Protein AF-0000000085033045 (afdb_homodimer)

Solvent-accessible surface area (backbone atoms only — not comparable to full-atom values): 9706 Å² total; per-residue (Å²): 114,48,30,79,63,42,30,29,35,64,50,40,46,50,46,48,51,26,64,74,68,38,68,39,38,54,68,60,49,18,61,76,67,71,52,50,62,71,65,45,49,57,50,48,50,54,36,33,78,62,60,40,30,43,74,48,73,58,91,91,42,46,34,36,29,63,34,95,44,70,46,40,50,41,34,40,51,19,51,51,44,35,34,54,51,46,52,52,57,69,71,99,114,49,31,79,63,41,29,30,35,64,49,42,48,50,47,48,50,27,64,74,66,37,68,40,39,52,68,59,50,19,60,76,68,71,51,51,63,71,65,46,49,57,50,48,50,55,35,34,77,62,61,40,29,43,75,48,73,58,91,89,42,46,34,35,29,64,35,96,44,70,45,40,49,40,34,40,51,17,51,52,44,35,33,53,52,45,52,53,57,69,70,99

Radius of gyration: 17.12 Å; Cα contacts (8 Å, |Δi|>4): 257; chains: 2; bounding box: 29×62×45 Å

Secondary structure (DSSP, 8-state):
-HHHHH-SHHHHHHHHHHHHH-SEEHHHHHHHHT--HHHHHHHHHHHHHTTSEEEEEET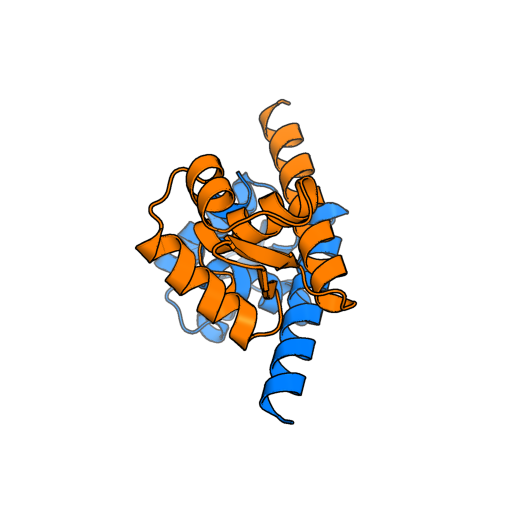TEEEEEE--SHHHHHHHHHHHHHHHHHHHHHH-/-HHHHH-SHHHHHHHHHHHHH-SEEHHHHHHHHT--HHHHHHHHHHHHHTTSEEEEEETTEEEEEE--SHHHHHHHHHHHHHHHHHHHHHH-

Nearest PDB structures (foldseek):
  3pqk-assembly2_D  TM=9.045E-01  e=7.121E-05  Xylella fastidiosa
  4rs8-assembly1_B  TM=8.213E-01  e=4.806E-05  Sulfolobus sp. NOB8H2
  3gw2-assembly1_A-2  TM=8.128E-01  e=5.850E-05  Mycobacterium tuberculosis variant bovis AF2122/97
  1u2w-assembly2_C  TM=8.840E-01  e=2.640E-04  Staphylococcus aureus
  1lnw-assembly4_G  TM=7.598E-01  e=2.983E-03  Pseudomonas aeruginosa

Structure (mmCIF, N/CA/C/O backbone):
data_AF-0000000085033045-model_v1
#
loop_
_entity.id
_entity.type
_entity.pdbx_description
1 polymer 'Regulatory protein ArsR'
#
loop_
_atom_site.group_PDB
_atom_site.id
_atom_site.type_symbol
_atom_site.label_atom_id
_atom_site.label_alt_id
_atom_site.label_comp_id
_atom_site.label_asym_id
_atom_site.label_entity_id
_atom_site.label_seq_id
_atom_site.pdbx_PDB_ins_code
_atom_site.Cartn_x
_atom_site.Cartn_y
_atom_site.Cartn_z
_atom_site.occupancy
_atom_site.B_iso_or_equiv
_atom_site.auth_seq_id
_atom_site.auth_comp_id
_atom_site.auth_asym_id
_atom_site.auth_atom_id
_atom_site.pdbx_PDB_model_num
ATOM 1 N N . MET A 1 1 ? 2.199 -4.449 10.625 1 83.81 1 MET A N 1
ATOM 2 C CA . MET A 1 1 ? 1.425 -3.293 11.07 1 83.81 1 MET A CA 1
ATOM 3 C C . MET A 1 1 ? 1.137 -2.354 9.906 1 83.81 1 MET A C 1
ATOM 5 O O . MET A 1 1 ? 0.071 -1.736 9.852 1 83.81 1 MET A O 1
ATOM 9 N N . ILE A 1 2 ? 1.907 -2.428 8.742 1 91.38 2 ILE A N 1
ATOM 10 C CA . ILE A 1 2 ? 1.756 -1.462 7.664 1 91.38 2 ILE A CA 1
ATOM 11 C C . ILE A 1 2 ? 0.444 -1.715 6.926 1 91.38 2 ILE A C 1
ATOM 13 O O . ILE A 1 2 ? -0.202 -0.775 6.453 1 91.38 2 ILE A O 1
ATOM 17 N N . GLU A 1 3 ? -0.048 -2.975 6.949 1 93.44 3 GLU A N 1
ATOM 18 C CA . GLU A 1 3 ? -1.287 -3.328 6.262 1 93.44 3 GLU A CA 1
ATOM 19 C C . GLU A 1 3 ? -2.494 -2.68 6.934 1 93.44 3 GLU A C 1
ATOM 21 O O . GLU A 1 3 ? -3.494 -2.385 6.277 1 93.44 3 GLU A O 1
ATOM 26 N N . LEU A 1 4 ? -2.373 -2.418 8.18 1 91.81 4 LEU A N 1
ATOM 27 C CA . LEU A 1 4 ? -3.457 -1.779 8.922 1 91.81 4 LEU A CA 1
ATOM 28 C C . LEU A 1 4 ? -3.5 -0.282 8.641 1 91.81 4 LEU A C 1
ATOM 30 O O . LEU A 1 4 ? -4.543 0.356 8.805 1 91.81 4 LEU A O 1
ATOM 34 N N . ILE A 1 5 ? -2.447 0.22 8.203 1 94.31 5 ILE A N 1
ATOM 35 C CA . ILE A 1 5 ? -2.334 1.652 7.953 1 94.31 5 ILE A CA 1
ATOM 36 C C . ILE A 1 5 ? -2.674 1.946 6.492 1 94.31 5 ILE A C 1
ATOM 38 O O . ILE A 1 5 ? -3.484 2.83 6.203 1 94.31 5 ILE A O 1
ATOM 42 N N . LEU A 1 6 ? -2.152 1.139 5.625 1 93.56 6 LEU A N 1
ATOM 43 C CA . LEU A 1 6 ? -2.258 1.434 4.199 1 93.56 6 LEU A CA 1
ATOM 44 C C . LEU A 1 6 ? -3.342 0.584 3.547 1 93.56 6 LEU A C 1
ATOM 46 O O . LEU A 1 6 ? -3.676 0.785 2.377 1 93.56 6 LEU A O 1
ATOM 50 N N . GLY A 1 7 ? -3.834 -0.411 4.328 1 93.38 7 GLY A N 1
ATOM 51 C CA . GLY A 1 7 ? -4.922 -1.218 3.795 1 93.38 7 GLY A CA 1
ATOM 52 C C . GLY A 1 7 ? -6.215 -0.443 3.631 1 93.38 7 GLY A C 1
ATOM 53 O O . GLY A 1 7 ? -7.281 -0.911 4.039 1 93.38 7 GLY A O 1
ATOM 54 N N . SER A 1 8 ? -6.148 0.759 3.244 1 94.88 8 SER A N 1
ATOM 55 C CA . SER A 1 8 ? -7.234 1.691 2.965 1 94.88 8 SER A CA 1
ATOM 56 C C . SER A 1 8 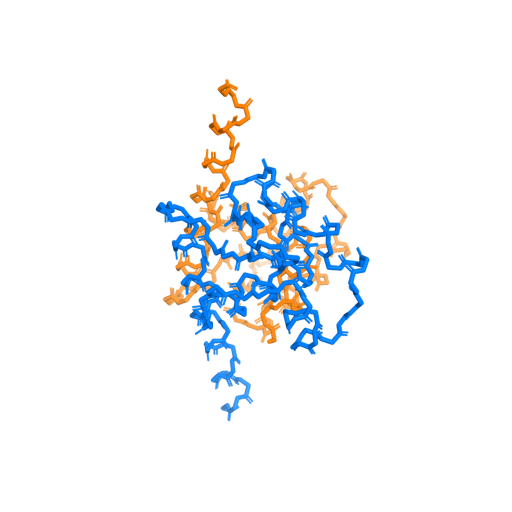? -7.008 2.428 1.65 1 94.88 8 SER A C 1
ATOM 58 O O . SER A 1 8 ? -6.012 3.137 1.494 1 94.88 8 SER A O 1
ATOM 60 N N . PRO A 1 9 ? -7.992 2.221 0.732 1 96.44 9 PRO A N 1
ATOM 61 C CA . PRO A 1 9 ? -7.816 2.9 -0.553 1 96.44 9 PRO A CA 1
ATOM 62 C C . PRO A 1 9 ? -7.609 4.406 -0.399 1 96.44 9 PRO A C 1
ATOM 64 O O . PRO A 1 9 ? -6.758 4.988 -1.075 1 96.44 9 PRO A O 1
ATOM 67 N N . LEU A 1 10 ? -8.289 4.988 0.494 1 96.69 10 LEU A N 1
ATOM 68 C CA . LEU A 1 10 ? -8.211 6.438 0.655 1 96.69 10 LEU A CA 1
ATOM 69 C C . LEU A 1 10 ? -6.848 6.852 1.192 1 96.69 10 LEU A C 1
ATOM 71 O O . LEU A 1 10 ? -6.305 7.879 0.785 1 96.69 10 LEU A O 1
ATOM 75 N N . ARG A 1 11 ? -6.301 6.117 2.029 1 97.75 11 ARG A N 1
ATOM 76 C CA . ARG A 1 11 ? -5.004 6.473 2.592 1 97.75 11 ARG A CA 1
ATOM 77 C C . ARG A 1 11 ? -3.902 6.352 1.545 1 97.75 11 ARG A C 1
ATOM 79 O O . ARG A 1 11 ? -2.953 7.141 1.541 1 97.75 11 ARG A O 1
ATOM 86 N N . ILE A 1 12 ? -4.051 5.43 0.715 1 97.94 12 ILE A N 1
ATOM 87 C CA . ILE A 1 12 ? -3.107 5.324 -0.394 1 97.94 12 ILE A CA 1
ATOM 88 C C . ILE A 1 12 ? -3.27 6.527 -1.321 1 97.94 12 ILE A C 1
ATOM 90 O O . ILE A 1 12 ? -2.279 7.121 -1.757 1 97.94 12 ILE A O 1
ATOM 94 N N . ARG A 1 13 ? -4.477 6.906 -1.559 1 97.81 13 ARG A N 1
ATOM 95 C CA . ARG A 1 13 ? -4.734 8.07 -2.4 1 97.81 13 ARG A CA 1
ATOM 96 C C . ARG A 1 13 ? -4.172 9.344 -1.768 1 97.81 13 ARG A C 1
ATOM 98 O O . ARG A 1 13 ? -3.666 10.219 -2.471 1 97.81 13 ARG A O 1
ATOM 105 N N . ILE A 1 14 ? -4.336 9.406 -0.487 1 98.38 14 ILE A N 1
ATOM 106 C CA . ILE A 1 14 ? -3.793 10.555 0.229 1 98.38 14 ILE A CA 1
ATOM 107 C C . ILE A 1 14 ? -2.283 10.633 0.006 1 98.38 14 ILE A C 1
ATOM 109 O O . ILE A 1 14 ? -1.758 11.695 -0.356 1 98.38 14 ILE A O 1
ATOM 113 N N . VAL A 1 15 ? -1.587 9.547 0.189 1 98.5 15 VAL A N 1
ATOM 114 C CA . VAL A 1 15 ? -0.136 9.5 0.039 1 98.5 15 VAL A CA 1
ATOM 115 C C . VAL A 1 15 ? 0.249 9.898 -1.385 1 98.5 15 VAL A C 1
ATOM 117 O O . VAL A 1 15 ? 1.145 10.719 -1.585 1 98.5 15 VAL A O 1
ATOM 120 N N . LEU A 1 16 ? -0.476 9.367 -2.355 1 98.25 16 LEU A N 1
ATOM 121 C CA . LEU A 1 16 ? -0.166 9.633 -3.754 1 98.25 16 LEU A CA 1
ATOM 122 C C . LEU A 1 16 ? -0.43 11.094 -4.102 1 98.25 16 LEU A C 1
ATOM 124 O O . LEU A 1 16 ? 0.349 11.711 -4.828 1 98.25 16 LEU A O 1
ATOM 128 N N . THR A 1 17 ? -1.538 11.633 -3.627 1 98.44 17 THR A N 1
ATOM 129 C CA . THR A 1 17 ? -1.898 13.016 -3.9 1 98.44 17 THR A CA 1
ATOM 130 C C . THR A 1 17 ? -0.866 13.969 -3.309 1 98.44 17 THR A C 1
ATOM 132 O O . THR A 1 17 ? -0.426 14.906 -3.977 1 98.44 17 THR A O 1
ATOM 135 N N . LEU A 1 18 ? -0.442 13.672 -2.119 1 98.62 18 LEU A N 1
ATOM 136 C CA . LEU A 1 18 ? 0.541 14.523 -1.457 1 98.62 18 LEU A CA 1
ATOM 137 C C . LEU A 1 18 ? 1.915 14.367 -2.1 1 98.62 18 LEU A C 1
ATOM 139 O O . LEU A 1 18 ? 2.707 15.312 -2.121 1 98.62 18 LEU A O 1
ATOM 143 N N . TRP A 1 19 ? 2.166 13.164 -2.531 1 98.44 19 TRP A N 1
ATOM 144 C CA . TRP A 1 19 ? 3.396 12.953 -3.287 1 98.44 19 TRP A CA 1
ATOM 145 C C . TRP A 1 19 ? 3.418 13.82 -4.543 1 98.44 19 TRP A C 1
ATOM 147 O O . TRP A 1 19 ? 4.445 14.422 -4.871 1 98.44 19 TRP A O 1
ATOM 157 N N . ARG A 1 20 ? 2.318 13.906 -5.215 1 97.69 20 ARG A N 1
ATOM 158 C CA . ARG A 1 20 ? 2.197 14.594 -6.492 1 97.69 20 ARG A CA 1
ATOM 159 C C . ARG A 1 20 ? 2.195 16.109 -6.297 1 97.69 20 ARG A C 1
ATOM 161 O O . ARG A 1 20 ? 2.846 16.844 -7.047 1 97.69 20 ARG A O 1
ATOM 168 N N . PHE A 1 21 ? 1.5 16.594 -5.238 1 97.75 21 PHE A N 1
ATOM 169 C CA . PHE A 1 21 ? 1.217 18.031 -5.16 1 97.75 21 PHE A CA 1
ATOM 170 C C . PHE A 1 21 ? 1.99 18.672 -4.02 1 97.75 21 PHE A C 1
ATOM 172 O O . PHE A 1 21 ? 2.023 19.891 -3.898 1 97.75 21 PHE A O 1
ATOM 179 N N . GLY A 1 22 ? 2.604 17.781 -3.238 1 97.44 22 GLY A N 1
ATOM 180 C CA . GLY A 1 22 ? 3.305 18.328 -2.082 1 97.44 22 GLY A CA 1
ATOM 181 C C . GLY A 1 22 ? 2.389 18.609 -0.907 1 97.44 22 GLY A C 1
ATOM 182 O O . GLY A 1 22 ? 1.588 17.75 -0.517 1 97.44 22 GLY A O 1
ATOM 183 N N . GLU A 1 23 ? 2.504 19.797 -0.284 1 98.06 23 GLU A N 1
ATOM 184 C CA . GLU A 1 23 ? 1.69 20.203 0.859 1 98.06 23 GLU A CA 1
ATOM 185 C C . GLU A 1 23 ? 0.347 20.766 0.409 1 98.06 23 GLU A C 1
ATOM 187 O O . GLU A 1 23 ? 0.285 21.547 -0.542 1 98.06 23 GLU A O 1
ATOM 192 N N . LEU A 1 24 ? -0.706 20.359 1.068 1 98.06 24 LEU A N 1
ATOM 193 C CA . LEU A 1 24 ? -2.049 20.828 0.764 1 98.06 24 LEU A CA 1
ATOM 194 C C . LEU A 1 24 ? -2.826 21.125 2.045 1 98.06 24 LEU A C 1
ATOM 196 O O . LEU A 1 24 ? -2.574 20.516 3.082 1 98.06 24 LEU A O 1
ATOM 200 N N . ASN A 1 25 ? -3.693 22.016 1.988 1 97.25 25 ASN A N 1
ATOM 201 C CA . ASN A 1 25 ? -4.594 22.141 3.131 1 97.25 25 ASN A CA 1
ATOM 202 C C . ASN A 1 25 ? -5.664 21.062 3.123 1 97.25 25 ASN A C 1
ATOM 204 O O . ASN A 1 25 ? -6.035 20.562 2.061 1 97.25 25 ASN A O 1
ATOM 208 N N . ALA A 1 26 ? -6.129 20.672 4.27 1 97.62 26 ALA A N 1
ATOM 209 C CA . ALA A 1 26 ? -7.039 19.547 4.449 1 97.62 26 ALA A CA 1
ATOM 210 C C . ALA A 1 26 ? -8.289 19.703 3.59 1 97.62 26 ALA A C 1
ATOM 212 O O . ALA A 1 26 ? -8.797 18.734 3.039 1 97.62 26 ALA A O 1
ATOM 213 N N . THR A 1 27 ? -8.75 20.922 3.426 1 96.69 27 THR A N 1
ATOM 214 C CA . THR A 1 27 ? -9.945 21.172 2.639 1 96.69 27 THR A CA 1
ATOM 215 C C . THR A 1 27 ? -9.695 20.875 1.161 1 96.69 27 THR A C 1
ATOM 217 O O . THR A 1 27 ? -10.508 20.219 0.509 1 96.69 27 THR A O 1
ATOM 220 N N . GLU A 1 28 ? -8.656 21.375 0.613 1 97.25 28 GLU A N 1
ATOM 221 C CA . GLU A 1 28 ? -8.273 21.109 -0.771 1 97.25 28 GLU A CA 1
ATOM 222 C C . GLU A 1 28 ? -8.023 19.625 -0.998 1 97.25 28 GLU A C 1
ATOM 224 O O . GLU A 1 28 ? -8.406 19.078 -2.033 1 97.25 28 GLU A O 1
ATOM 229 N N . LEU A 1 29 ? -7.328 19 -0.09 1 98.19 29 LEU A N 1
ATOM 230 C CA . LEU A 1 29 ? -7.051 17.578 -0.163 1 98.19 29 LEU A CA 1
ATOM 231 C C . LEU A 1 29 ? -8.344 16.766 -0.232 1 98.19 29 LEU A C 1
ATOM 233 O O . LEU A 1 29 ? -8.469 15.859 -1.055 1 98.19 29 LEU A O 1
ATOM 237 N N . ALA A 1 30 ? -9.32 17.109 0.614 1 98.06 30 ALA A N 1
ATOM 238 C CA . ALA A 1 30 ? -10.609 16.438 0.613 1 98.06 30 ALA A CA 1
ATOM 239 C C . ALA A 1 30 ? -11.305 16.578 -0.738 1 98.06 30 ALA A C 1
ATOM 241 O O . ALA A 1 30 ? -11.852 15.609 -1.271 1 98.06 30 ALA A O 1
ATOM 242 N N . LYS A 1 31 ? -11.242 17.781 -1.31 1 97.5 31 LYS A N 1
ATOM 243 C CA . LYS A 1 31 ? -11.852 18.062 -2.605 1 97.5 31 LYS A CA 1
ATOM 244 C C . LYS A 1 31 ? -11.211 17.219 -3.707 1 97.5 31 LYS A C 1
ATOM 246 O O . LYS A 1 31 ? -11.914 16.625 -4.523 1 97.5 31 LYS A O 1
ATOM 251 N N . ARG A 1 32 ? -9.961 17.141 -3.689 1 97 32 ARG A N 1
ATOM 252 C CA . ARG A 1 32 ? -9.227 16.391 -4.711 1 97 32 ARG A CA 1
ATOM 253 C C . ARG A 1 32 ? -9.508 14.906 -4.621 1 97 32 ARG A C 1
ATOM 255 O O . ARG A 1 32 ? -9.516 14.203 -5.637 1 97 32 ARG A O 1
ATOM 262 N N . LEU A 1 33 ? -9.758 14.422 -3.439 1 97.56 33 LEU A N 1
ATOM 263 C CA . LEU A 1 33 ? -9.953 13 -3.205 1 97.56 33 LEU A CA 1
ATOM 264 C C . LEU A 1 33 ? -11.43 12.633 -3.316 1 97.56 33 LEU A C 1
ATOM 266 O O . LEU A 1 33 ? -11.781 11.445 -3.322 1 97.56 33 LEU A O 1
ATOM 270 N N . GLY A 1 34 ? -12.219 13.633 -3.393 1 97.44 34 GLY A N 1
ATOM 271 C CA . GLY A 1 34 ? -13.656 13.383 -3.469 1 97.44 34 GLY A CA 1
ATOM 272 C C . GLY A 1 34 ? -14.219 12.781 -2.199 1 97.44 34 GLY A C 1
ATOM 273 O O . GLY A 1 34 ? -15.055 11.875 -2.254 1 97.44 34 GLY A O 1
ATOM 274 N N . THR 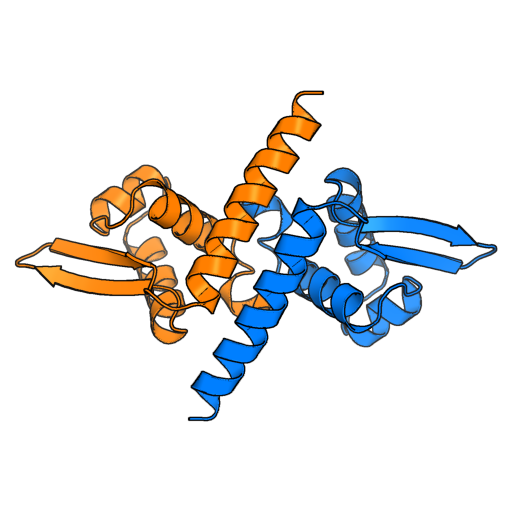A 1 35 ? -13.742 13.164 -1.084 1 97.12 35 THR A N 1
ATOM 275 C CA . THR A 1 35 ? -14.203 12.695 0.217 1 97.12 35 THR A CA 1
ATOM 276 C C . THR A 1 35 ? -14.625 13.859 1.1 1 97.12 35 THR A C 1
ATOM 278 O O . THR A 1 35 ? -14.492 15.023 0.707 1 97.12 35 THR A O 1
ATOM 281 N N . ASN A 1 36 ? -15.188 13.57 2.213 1 96.12 36 ASN A N 1
ATOM 282 C CA . ASN A 1 36 ? -15.555 14.641 3.133 1 96.12 36 ASN A CA 1
ATOM 283 C C . ASN A 1 36 ? -14.469 14.875 4.18 1 96.12 36 ASN A C 1
ATOM 285 O O . ASN A 1 36 ? -13.586 14.039 4.363 1 96.12 36 ASN A O 1
ATOM 289 N N . TYR A 1 37 ? -14.586 16 4.754 1 95.44 37 TYR A N 1
ATOM 290 C CA . TYR A 1 37 ? -13.562 16.469 5.684 1 95.44 37 TYR A CA 1
ATOM 291 C C . TYR A 1 37 ? -13.453 15.539 6.887 1 95.44 37 TYR A C 1
ATOM 293 O O . TYR A 1 37 ? -12.352 15.242 7.348 1 95.44 37 TYR A O 1
ATOM 301 N N . ARG A 1 38 ? -14.508 15.141 7.371 1 95.88 38 ARG A N 1
ATOM 302 C CA . ARG A 1 38 ? -14.508 14.266 8.539 1 95.88 38 ARG A CA 1
ATOM 303 C C . ARG A 1 38 ? -13.773 12.961 8.25 1 95.88 38 ARG A C 1
ATOM 305 O O . ARG A 1 38 ? -12.945 12.523 9.047 1 95.88 38 ARG A O 1
ATOM 312 N N . GLN A 1 39 ? -14.055 12.312 7.105 1 96 39 GLN A N 1
ATOM 313 C CA . GLN A 1 39 ? -13.414 11.062 6.719 1 96 39 GLN A CA 1
ATOM 314 C C . GLN A 1 39 ? -11.922 11.266 6.465 1 96 39 GLN A C 1
ATOM 316 O O . GLN A 1 39 ? -11.102 10.43 6.855 1 96 39 GLN A O 1
ATOM 321 N N . LEU A 1 40 ? -11.672 12.352 5.844 1 97.81 40 LEU A N 1
ATOM 322 C CA . LEU A 1 40 ? -10.281 12.656 5.539 1 97.81 40 LEU A CA 1
ATOM 323 C C . LEU A 1 40 ? -9.469 12.836 6.82 1 97.81 40 LEU A C 1
ATOM 325 O O . LEU A 1 40 ? -8.359 12.312 6.93 1 97.81 40 LEU A O 1
ATOM 329 N N . THR A 1 41 ? -9.961 13.586 7.734 1 96.25 41 THR A N 1
ATOM 330 C CA . THR A 1 41 ? -9.25 13.906 8.961 1 96.25 41 THR A CA 1
ATOM 331 C C . THR A 1 41 ? -8.922 12.641 9.742 1 96.25 41 THR A C 1
ATOM 333 O O . THR A 1 41 ? -7.828 12.508 10.305 1 96.25 41 THR A O 1
ATOM 336 N N . ALA A 1 42 ? -9.859 11.742 9.852 1 96.94 42 ALA A N 1
ATOM 337 C CA . ALA A 1 42 ? -9.617 10.484 10.547 1 96.94 42 ALA A CA 1
ATOM 338 C C . ALA A 1 42 ? -8.43 9.734 9.938 1 96.94 42 ALA A C 1
ATOM 340 O O . ALA A 1 42 ? -7.609 9.172 10.656 1 96.94 42 ALA A O 1
ATOM 341 N N . HIS A 1 43 ? -8.352 9.688 8.656 1 97.75 43 HIS A N 1
ATOM 342 C CA . HIS A 1 43 ? -7.258 9.016 7.961 1 97.75 43 HIS A CA 1
ATOM 343 C C . HIS A 1 43 ? -5.941 9.766 8.148 1 97.75 43 HIS A C 1
ATOM 345 O O . HIS A 1 43 ? -4.883 9.148 8.297 1 97.75 43 HIS A O 1
ATOM 351 N N . ILE A 1 44 ? -6.027 11.086 8.125 1 97.94 44 ILE A N 1
ATOM 352 C CA . ILE A 1 44 ? -4.844 11.914 8.336 1 97.94 44 ILE A CA 1
ATOM 353 C C . ILE A 1 44 ? -4.273 11.648 9.727 1 97.94 44 ILE A C 1
ATOM 355 O O . ILE A 1 44 ? -3.059 11.531 9.898 1 97.94 44 ILE A O 1
ATOM 359 N N . LYS A 1 45 ? -5.176 11.578 10.68 1 97.31 45 LYS A N 1
ATOM 360 C CA . LYS A 1 45 ? -4.734 11.289 12.047 1 97.31 45 LYS A CA 1
ATOM 361 C C . LYS A 1 45 ? -3.984 9.961 12.117 1 97.31 45 LYS A C 1
ATOM 363 O O . LYS A 1 45 ? -2.908 9.883 12.711 1 97.31 45 LYS A O 1
ATOM 368 N N . THR A 1 46 ? -4.512 8.961 11.562 1 96.75 46 THR A N 1
ATOM 369 C CA . THR A 1 46 ? -3.883 7.645 11.539 1 96.75 46 THR A CA 1
ATOM 370 C C . THR A 1 46 ? -2.516 7.711 10.867 1 96.75 46 THR A C 1
ATOM 372 O O . THR A 1 46 ? -1.534 7.18 11.391 1 96.75 46 THR A O 1
ATOM 375 N N . LEU A 1 47 ? -2.441 8.336 9.703 1 97.88 47 LEU A N 1
ATOM 376 C CA . LEU A 1 47 ? -1.195 8.453 8.953 1 97.88 47 LEU A CA 1
ATOM 377 C C . LEU A 1 47 ? -0.165 9.266 9.734 1 97.88 47 LEU A C 1
ATOM 379 O O . LEU A 1 47 ? 1.024 8.938 9.719 1 97.88 47 LEU A O 1
ATOM 383 N N . ALA A 1 48 ? -0.666 10.32 10.398 1 97.31 48 ALA A N 1
ATOM 384 C CA . ALA A 1 48 ? 0.221 11.18 11.18 1 97.31 48 ALA A CA 1
ATOM 385 C C . ALA A 1 48 ? 0.771 10.438 12.391 1 97.31 48 ALA A C 1
ATOM 387 O O . ALA A 1 48 ? 1.964 10.531 12.695 1 97.31 48 ALA A O 1
ATOM 388 N N . GLU A 1 49 ? -0.056 9.719 13.078 1 96 49 GLU A N 1
ATOM 389 C CA . GLU A 1 49 ? 0.337 8.961 14.266 1 96 49 GLU A CA 1
ATOM 390 C C . GLU A 1 49 ? 1.379 7.898 13.922 1 96 49 GLU A C 1
ATOM 392 O O . GLU A 1 49 ? 2.178 7.512 14.781 1 96 49 GLU A O 1
ATOM 397 N N . ASN A 1 50 ? 1.377 7.504 12.688 1 96 50 ASN A N 1
ATOM 398 C CA . ASN A 1 50 ? 2.301 6.453 12.273 1 96 50 ASN A CA 1
ATOM 399 C C . ASN A 1 50 ? 3.457 7.02 11.453 1 96 50 ASN A C 1
ATOM 401 O O . ASN A 1 50 ? 4.16 6.273 10.766 1 96 50 ASN A O 1
ATOM 405 N N . GLY A 1 51 ? 3.564 8.289 11.414 1 96.25 51 GLY A N 1
ATOM 406 C CA . GLY A 1 51 ? 4.754 8.945 10.898 1 96.25 51 GLY A CA 1
ATOM 407 C C . GLY A 1 51 ? 4.777 9.031 9.383 1 96.25 51 GLY A C 1
ATOM 408 O O . GLY A 1 51 ? 5.844 9.164 8.781 1 96.25 51 GLY A O 1
ATOM 409 N N . ILE A 1 52 ? 3.695 8.984 8.742 1 98.06 52 ILE A N 1
ATOM 410 C CA . ILE A 1 52 ? 3.633 9.008 7.281 1 98.06 52 ILE A CA 1
ATOM 411 C C . ILE A 1 52 ? 3.389 10.43 6.793 1 98.06 52 ILE A C 1
ATOM 413 O O . ILE A 1 52 ? 4.023 10.883 5.84 1 98.06 52 ILE A O 1
ATOM 417 N N . VAL A 1 53 ? 2.5 11.133 7.512 1 98.56 53 VAL A N 1
ATOM 418 C CA . VAL A 1 53 ? 2.252 12.531 7.168 1 98.56 53 VAL A CA 1
ATOM 419 C C . VAL A 1 53 ? 2.498 13.414 8.391 1 98.56 53 VAL A C 1
ATOM 421 O O . VAL A 1 53 ? 2.619 12.914 9.508 1 98.56 53 VAL A O 1
ATOM 424 N N . GLU A 1 54 ? 2.631 14.594 8.141 1 98.31 54 GLU A N 1
ATOM 425 C CA . GLU A 1 54 ? 2.643 15.594 9.195 1 98.31 54 GLU A CA 1
ATOM 426 C C . GLU A 1 54 ? 1.618 16.688 8.93 1 98.31 54 GLU A C 1
ATOM 428 O O . GLU A 1 54 ? 1.309 16.984 7.773 1 98.31 54 GLU A O 1
ATOM 433 N N . GLU A 1 55 ? 1.109 17.172 9.977 1 96.75 55 GLU A N 1
ATOM 434 C CA . GLU A 1 55 ? 0.09 18.219 9.906 1 96.75 55 GLU A CA 1
ATOM 435 C C . GLU A 1 55 ? 0.509 19.453 10.703 1 96.75 55 GLU A C 1
ATOM 437 O O . GLU A 1 55 ? 1.115 19.328 11.773 1 96.75 55 GLU A O 1
ATOM 442 N N . ARG A 1 56 ? 0.266 20.594 10.141 1 95.38 56 ARG A N 1
ATOM 443 C CA . ARG A 1 56 ? 0.492 21.844 10.852 1 95.38 56 ARG A CA 1
ATOM 444 C C . ARG A 1 56 ? -0.626 22.844 10.57 1 95.38 56 ARG A C 1
ATOM 446 O O . ARG A 1 56 ? -1.289 22.766 9.531 1 95.38 56 ARG A O 1
ATOM 453 N N . ARG A 1 57 ? -0.794 23.656 11.516 1 95.12 57 ARG A N 1
ATOM 454 C CA . ARG A 1 57 ? -1.827 24.688 11.383 1 95.12 57 ARG A CA 1
ATOM 455 C C . ARG A 1 57 ? -1.211 26.062 11.156 1 95.12 57 ARG A C 1
ATOM 457 O O . ARG A 1 57 ? -0.275 26.453 11.859 1 95.12 57 ARG A O 1
ATOM 464 N N . ILE A 1 58 ? -1.599 26.766 10.172 1 94.38 58 ILE A N 1
ATOM 465 C CA . ILE A 1 58 ? -1.273 28.172 9.922 1 94.38 58 ILE A CA 1
ATOM 466 C C . ILE A 1 58 ? -2.559 28.984 9.836 1 94.38 58 ILE A C 1
ATOM 468 O O . ILE A 1 58 ? -3.299 28.891 8.852 1 94.38 58 ILE A O 1
ATOM 472 N N . GLY A 1 59 ? -2.662 29.844 10.828 1 95.88 59 GLY A N 1
ATOM 473 C CA . GLY A 1 59 ? -3.955 30.516 10.922 1 95.88 59 GLY A CA 1
ATOM 474 C C . GLY A 1 59 ? -5.113 29.547 11.047 1 95.88 59 GLY A C 1
ATOM 475 O O . GLY A 1 59 ? -5.129 28.703 11.953 1 95.88 59 GLY A O 1
ATOM 476 N N . ARG A 1 60 ? -6.043 29.531 10.109 1 93.56 60 ARG A N 1
ATOM 477 C CA . ARG A 1 60 ? -7.199 28.641 10.148 1 93.56 60 ARG A CA 1
ATOM 478 C C . ARG A 1 60 ? -6.984 27.422 9.258 1 93.56 60 ARG A C 1
ATOM 480 O O . ARG A 1 60 ? -7.812 26.5 9.234 1 93.56 60 ARG A O 1
ATOM 487 N N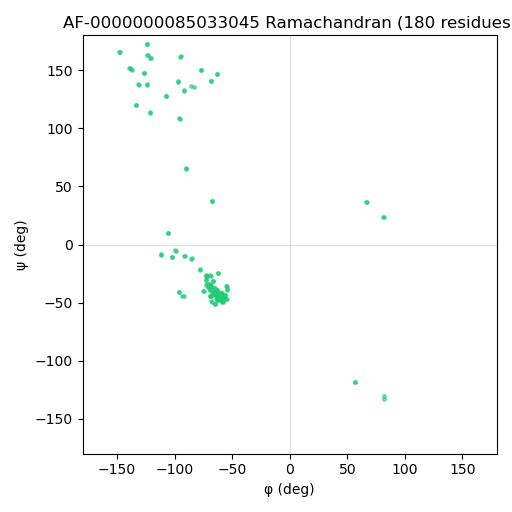 . ALA A 1 61 ? -5.941 27.406 8.578 1 94.81 61 ALA A N 1
ATOM 488 C CA . ALA A 1 61 ? -5.711 26.344 7.598 1 94.81 61 ALA A CA 1
ATOM 489 C C . ALA A 1 61 ? -4.953 25.172 8.211 1 94.81 61 ALA A C 1
ATOM 491 O O . ALA A 1 61 ? -3.984 25.375 8.953 1 94.81 61 ALA A O 1
ATOM 492 N N . ARG A 1 62 ? -5.441 23.969 7.973 1 97.31 62 ARG A N 1
ATOM 493 C CA . ARG A 1 62 ? -4.742 22.734 8.336 1 97.31 62 ARG A CA 1
ATOM 494 C C . ARG A 1 62 ? -3.941 22.188 7.152 1 97.31 62 ARG A C 1
ATOM 496 O O . ARG A 1 62 ? -4.516 21.672 6.195 1 97.31 62 ARG A O 1
ATOM 503 N N . LEU A 1 63 ? -2.639 22.328 7.293 1 98.31 63 LEU A N 1
ATOM 504 C CA . LEU A 1 63 ? -1.767 21.906 6.199 1 98.31 63 LEU A CA 1
ATOM 505 C C . LEU A 1 63 ? -1.229 20.5 6.441 1 98.31 63 LEU A C 1
ATOM 507 O O . LEU A 1 63 ? -0.876 20.156 7.57 1 98.31 63 LEU A O 1
ATOM 511 N N . VAL A 1 64 ? -1.202 19.75 5.332 1 98.69 64 VAL A N 1
ATOM 512 C CA . VAL A 1 64 ? -0.766 18.359 5.43 1 98.69 64 VAL A CA 1
ATOM 513 C C . VAL A 1 64 ? 0.273 18.078 4.352 1 98.69 64 VAL A C 1
ATOM 515 O O . VAL A 1 64 ? 0.127 18.516 3.207 1 98.69 64 VAL A O 1
ATOM 518 N N . LYS A 1 65 ? 1.323 17.375 4.672 1 98.75 65 LYS A N 1
ATOM 519 C CA . LYS A 1 65 ? 2.33 16.906 3.725 1 98.75 65 LYS A CA 1
ATOM 520 C C . LYS A 1 65 ? 2.918 15.562 4.16 1 98.75 65 LYS A C 1
ATOM 522 O O . LYS A 1 65 ? 2.717 15.133 5.293 1 98.75 65 LYS A O 1
ATOM 527 N N . LEU A 1 66 ? 3.59 14.938 3.262 1 98.81 66 LEU A N 1
ATOM 528 C CA . LEU A 1 66 ? 4.316 13.727 3.631 1 98.81 66 LEU A CA 1
ATOM 529 C C . LEU A 1 66 ? 5.484 14.055 4.555 1 98.81 66 LEU A C 1
ATOM 531 O O . LEU A 1 66 ? 6.16 15.07 4.371 1 98.81 66 LEU A O 1
ATOM 535 N N . ARG A 1 67 ? 5.672 13.18 5.531 1 98.38 67 ARG A N 1
ATOM 536 C CA . ARG A 1 67 ? 6.883 13.344 6.328 1 98.38 67 ARG A CA 1
ATOM 537 C C . ARG A 1 67 ? 8.133 13.148 5.473 1 98.38 67 ARG A C 1
ATOM 539 O O . ARG A 1 67 ? 8.133 12.328 4.551 1 98.38 67 ARG A O 1
ATOM 546 N N . ASN A 1 68 ? 9.125 13.922 5.879 1 97.25 68 ASN A N 1
ATOM 547 C CA . ASN A 1 68 ? 10.391 13.844 5.152 1 97.25 68 ASN A CA 1
ATOM 548 C C . ASN A 1 68 ? 11.312 12.789 5.754 1 97.25 68 ASN A C 1
ATOM 550 O O . ASN A 1 68 ? 12.375 13.117 6.289 1 97.25 68 ASN A O 1
ATOM 554 N N . THR A 1 69 ? 10.953 11.578 5.699 1 97.31 69 THR A N 1
ATOM 555 C CA . THR A 1 69 ? 11.758 10.453 6.156 1 97.31 69 THR A CA 1
ATOM 556 C C . THR A 1 69 ? 12.023 9.477 5.012 1 97.31 69 THR A C 1
ATOM 558 O O . THR A 1 69 ? 11.305 9.477 4.012 1 97.31 69 THR A O 1
ATOM 561 N N . GLY A 1 70 ? 13.023 8.672 5.168 1 96.81 70 GLY A N 1
ATOM 562 C CA . GLY A 1 70 ? 13.43 7.754 4.113 1 96.81 70 GLY A CA 1
ATOM 563 C C . GLY A 1 70 ? 12.352 6.762 3.73 1 96.81 70 GLY A C 1
ATOM 564 O O . GLY A 1 70 ? 12.094 6.543 2.545 1 96.81 70 GLY A O 1
ATOM 565 N N . PHE A 1 71 ? 11.734 6.203 4.734 1 97 71 PHE A N 1
ATOM 566 C CA . PHE A 1 71 ? 10.781 5.145 4.41 1 97 71 PHE A CA 1
ATOM 567 C C . PHE A 1 71 ? 9.523 5.727 3.777 1 97 71 PHE A C 1
ATOM 569 O O . PHE A 1 71 ? 8.891 5.086 2.936 1 97 71 PHE A O 1
ATOM 576 N N . VAL A 1 72 ? 9.133 6.965 4.137 1 98.38 72 VAL A N 1
ATOM 577 C CA . VAL A 1 72 ? 7.953 7.598 3.557 1 98.38 72 VAL A CA 1
ATOM 578 C C . VAL A 1 72 ? 8.219 7.938 2.092 1 98.38 72 VAL A C 1
ATOM 580 O O . VAL A 1 72 ? 7.355 7.727 1.234 1 98.38 72 VAL A O 1
ATOM 583 N N . GLU A 1 73 ? 9.391 8.492 1.845 1 98.38 73 GLU A N 1
ATOM 584 C CA . GLU A 1 73 ? 9.766 8.789 0.465 1 98.38 73 GLU A CA 1
ATOM 585 C C . GLU A 1 73 ? 9.766 7.527 -0.392 1 98.38 73 GLU A C 1
ATOM 587 O O . GLU A 1 73 ? 9.281 7.539 -1.523 1 98.38 73 GLU A O 1
ATOM 592 N N . ALA A 1 74 ? 10.383 6.48 0.131 1 98.19 74 ALA A N 1
ATOM 593 C CA . ALA A 1 74 ? 10.438 5.207 -0.586 1 98.19 74 ALA A CA 1
ATOM 594 C C . ALA A 1 74 ? 9.039 4.664 -0.844 1 98.19 74 ALA A C 1
ATOM 596 O O . ALA A 1 74 ? 8.75 4.168 -1.936 1 98.19 74 ALA A O 1
ATOM 597 N N . LEU A 1 75 ? 8.227 4.785 0.131 1 98.12 75 LEU A N 1
ATOM 598 C CA . LEU A 1 75 ? 6.855 4.293 0.037 1 98.12 75 LEU A CA 1
ATOM 599 C C . LEU A 1 75 ? 6.074 5.059 -1.025 1 98.12 75 LEU A C 1
ATOM 601 O O . LEU A 1 75 ? 5.438 4.453 -1.89 1 98.12 75 LEU A O 1
ATOM 605 N N . ALA A 1 76 ? 6.102 6.363 -0.951 1 98.56 76 ALA A N 1
ATOM 606 C CA . ALA A 1 76 ? 5.375 7.203 -1.898 1 98.56 76 ALA A CA 1
ATOM 607 C C . ALA A 1 76 ? 5.871 6.977 -3.324 1 98.56 76 ALA A C 1
ATOM 609 O O . ALA A 1 76 ? 5.074 6.887 -4.258 1 98.56 76 ALA A O 1
ATOM 610 N N . LYS A 1 77 ? 7.133 6.887 -3.449 1 98.44 77 LYS A N 1
ATOM 611 C CA . LYS A 1 77 ? 7.73 6.656 -4.762 1 98.44 77 LYS A CA 1
ATOM 612 C C . LYS A 1 77 ? 7.297 5.309 -5.332 1 98.44 77 LYS A C 1
ATOM 614 O O . LYS A 1 77 ? 6.969 5.207 -6.516 1 98.44 77 LYS A O 1
ATOM 619 N N . ALA A 1 78 ? 7.359 4.301 -4.539 1 98.12 78 ALA A N 1
ATOM 620 C CA . ALA A 1 78 ? 6.988 2.961 -4.984 1 98.12 78 ALA A CA 1
ATOM 621 C C . ALA A 1 78 ? 5.52 2.908 -5.395 1 98.12 78 ALA A C 1
ATOM 623 O O . ALA A 1 78 ? 5.172 2.264 -6.391 1 98.12 78 ALA A O 1
ATOM 624 N N . LEU A 1 79 ? 4.688 3.512 -4.613 1 98.12 79 LEU A N 1
ATOM 625 C CA . LEU A 1 79 ? 3.268 3.559 -4.953 1 98.12 79 LEU A CA 1
ATOM 626 C C . LEU A 1 79 ? 3.049 4.285 -6.273 1 98.12 79 LEU A C 1
ATOM 628 O O . LEU A 1 79 ? 2.238 3.855 -7.098 1 98.12 79 LEU A O 1
ATOM 632 N N . ALA A 1 80 ? 3.734 5.375 -6.461 1 98.06 80 ALA A N 1
ATOM 633 C CA . ALA A 1 80 ? 3.627 6.145 -7.699 1 98.06 80 ALA A CA 1
ATOM 634 C C . ALA A 1 80 ? 4.098 5.324 -8.898 1 98.06 80 ALA A C 1
ATOM 636 O O . ALA A 1 80 ? 3.473 5.352 -9.961 1 98.06 80 ALA A O 1
ATOM 637 N N . GLU A 1 81 ? 5.172 4.652 -8.688 1 97.19 81 GLU A N 1
ATOM 638 C CA . GLU A 1 81 ? 5.68 3.801 -9.758 1 97.19 81 GLU A CA 1
ATOM 639 C C . GLU A 1 81 ? 4.699 2.678 -10.086 1 97.19 81 GLU A C 1
ATOM 641 O O . GLU A 1 81 ? 4.523 2.32 -11.25 1 97.19 81 GLU A O 1
ATOM 646 N N . ALA A 1 82 ? 4.18 2.109 -9.039 1 96.94 82 ALA A N 1
ATOM 647 C CA . ALA A 1 82 ? 3.188 1.057 -9.242 1 96.94 82 ALA A CA 1
ATOM 648 C C . ALA A 1 82 ? 1.979 1.586 -10.016 1 96.94 82 ALA A C 1
ATOM 650 O O . ALA A 1 82 ? 1.462 0.914 -10.906 1 96.94 82 ALA A O 1
ATOM 651 N N . GLU A 1 83 ? 1.495 2.713 -9.633 1 96.19 83 GLU A N 1
ATOM 652 C CA . GLU A 1 83 ? 0.379 3.35 -10.32 1 96.19 83 GLU A CA 1
ATOM 653 C C . GLU A 1 83 ? 0.677 3.518 -11.812 1 96.19 83 GLU A C 1
ATOM 655 O O . GLU A 1 83 ? -0.162 3.201 -12.656 1 96.19 83 GLU A O 1
ATOM 660 N N . GLU A 1 84 ? 1.833 3.992 -12.102 1 95.62 84 GLU A N 1
ATOM 661 C CA . GLU A 1 84 ? 2.236 4.211 -13.484 1 95.62 84 GLU A CA 1
ATOM 662 C C . GLU A 1 84 ? 2.332 2.891 -14.25 1 95.62 84 GLU A C 1
ATOM 664 O O . GLU A 1 84 ? 1.91 2.801 -15.406 1 95.62 84 GLU A O 1
ATOM 669 N N . ALA A 1 85 ? 2.895 1.909 -13.586 1 94.75 85 ALA A N 1
ATOM 670 C CA . ALA A 1 85 ? 3.059 0.604 -14.227 1 94.75 85 ALA A CA 1
ATOM 671 C C . ALA A 1 85 ? 1.704 -0.038 -14.516 1 94.75 85 ALA A C 1
ATOM 673 O O . ALA A 1 85 ? 1.508 -0.634 -15.578 1 94.75 85 ALA A O 1
ATOM 674 N N . LEU A 1 86 ? 0.802 0.091 -13.57 1 93.12 86 LEU A N 1
ATOM 675 C CA . LEU A 1 86 ? -0.518 -0.51 -13.734 1 93.12 86 LEU A CA 1
ATOM 676 C C . LEU A 1 86 ? -1.305 0.189 -14.836 1 93.12 86 LEU A C 1
ATOM 678 O O . LEU A 1 86 ? -2.061 -0.455 -15.562 1 93.12 86 LEU A O 1
ATOM 682 N N . LEU A 1 87 ? -1.148 1.468 -14.961 1 90.19 87 LEU A N 1
ATOM 683 C CA . LEU A 1 87 ? -1.797 2.238 -16.016 1 90.19 87 LEU A CA 1
ATOM 684 C C . LEU A 1 87 ? -1.268 1.833 -17.391 1 90.19 87 LEU A C 1
ATOM 686 O O . LEU A 1 87 ? -2.029 1.756 -18.344 1 90.19 87 LEU A O 1
ATOM 690 N N . ARG A 1 88 ? -0.011 1.555 -17.438 1 88.94 88 ARG A N 1
ATOM 691 C CA . ARG A 1 88 ? 0.606 1.146 -18.688 1 88.94 88 ARG A CA 1
ATOM 692 C C . ARG A 1 88 ? 0.133 -0.243 -19.109 1 88.94 88 ARG A C 1
ATOM 694 O O . ARG A 1 88 ? -0.043 -0.514 -20.297 1 88.94 88 ARG A O 1
ATOM 701 N N . ARG A 1 89 ? -0.1 -1.083 -18.156 1 82.88 89 ARG A N 1
ATOM 702 C CA . ARG A 1 89 ? -0.573 -2.436 -18.422 1 82.88 89 ARG A CA 1
ATOM 703 C C . ARG A 1 89 ? -2.02 -2.424 -18.906 1 82.88 89 ARG A C 1
ATOM 705 O O . ARG A 1 89 ? -2.4 -3.227 -19.766 1 82.88 89 ARG A O 1
ATOM 712 N N . ALA A 1 90 ? -2.727 -1.553 -18.344 1 82 90 ALA A N 1
ATOM 713 C CA . ALA A 1 90 ? -4.133 -1.443 -18.734 1 82 90 ALA A CA 1
ATOM 714 C C . ALA A 1 90 ? -4.277 -0.837 -20.125 1 82 90 ALA A C 1
ATOM 716 O O . ALA A 1 90 ? -5.242 -1.129 -20.828 1 82 90 ALA A O 1
ATOM 717 N N . SER A 1 91 ? -3.291 -0.041 -20.469 1 77.31 91 SER A N 1
ATOM 718 C CA . SER A 1 91 ? -3.365 0.63 -21.75 1 77.31 91 SER A CA 1
ATOM 719 C C . SER A 1 91 ? -2.812 -0.253 -22.875 1 77.31 91 SER A C 1
ATOM 721 O O . SER A 1 91 ? -3.057 0.002 -24.047 1 77.31 91 SER A O 1
ATOM 723 N N . ALA A 1 92 ? -2.129 -1.343 -22.562 1 68.94 92 ALA A N 1
ATOM 724 C CA . ALA A 1 92 ? -1.587 -2.223 -23.594 1 68.94 92 ALA A CA 1
ATOM 725 C C . ALA A 1 92 ? -2.611 -3.273 -24.016 1 68.94 92 ALA A C 1
ATOM 727 O O . ALA A 1 92 ? -3.496 -3.633 -23.234 1 68.94 92 ALA A O 1
ATOM 728 N N . MET B 1 1 ? -5.402 3.785 -9.641 1 84 1 MET B N 1
ATOM 729 C CA . MET B 1 1 ? -5.883 2.408 -9.695 1 84 1 MET B CA 1
ATOM 730 C C . MET B 1 1 ? -5.168 1.546 -8.656 1 84 1 MET B C 1
ATOM 732 O O . MET B 1 1 ? -5.758 0.614 -8.109 1 84 1 MET B O 1
ATOM 736 N N . ILE B 1 2 ? -3.98 1.988 -8.086 1 91.5 2 ILE B N 1
ATOM 737 C CA . ILE B 1 2 ? -3.195 1.143 -7.191 1 91.5 2 ILE B CA 1
ATOM 738 C C . ILE B 1 2 ? -3.906 1.016 -5.844 1 91.5 2 ILE B C 1
ATOM 740 O O . ILE B 1 2 ? -3.842 -0.033 -5.199 1 91.5 2 ILE B O 1
ATOM 744 N N . GLU B 1 3 ? -4.723 2.033 -5.48 1 93.56 3 GLU B N 1
ATOM 745 C CA . GLU B 1 3 ? -5.43 2.023 -4.207 1 93.56 3 GLU B CA 1
ATOM 746 C C . GLU B 1 3 ? -6.516 0.948 -4.184 1 93.56 3 GLU B C 1
ATOM 748 O O . GLU B 1 3 ? -6.844 0.412 -3.125 1 93.56 3 GLU B O 1
ATOM 753 N N . LEU B 1 4 ? -7 0.621 -5.316 1 91.81 4 LEU B N 1
ATOM 754 C CA . LEU B 1 4 ? -8.023 -0.412 -5.418 1 91.81 4 LEU B CA 1
ATOM 755 C C . LEU B 1 4 ? -7.41 -1.803 -5.305 1 91.81 4 LEU B C 1
ATOM 757 O O . LEU B 1 4 ? -8.094 -2.762 -4.941 1 91.81 4 LEU B O 1
ATOM 761 N N . ILE B 1 5 ? -6.191 -1.882 -5.574 1 94.25 5 ILE B N 1
ATOM 762 C CA . ILE B 1 5 ? -5.488 -3.162 -5.562 1 94.25 5 ILE B CA 1
ATOM 763 C C . ILE B 1 5 ? -4.875 -3.402 -4.184 1 94.25 5 ILE B C 1
ATOM 765 O O . ILE B 1 5 ? -5.055 -4.473 -3.598 1 94.25 5 ILE B O 1
ATOM 769 N N . LEU B 1 6 ? -4.277 -2.385 -3.654 1 93.62 6 LEU B N 1
ATOM 770 C CA . LEU B 1 6 ? -3.496 -2.553 -2.434 1 93.62 6 LEU B CA 1
ATOM 771 C C . LEU B 1 6 ? -4.27 -2.047 -1.221 1 93.62 6 LEU B C 1
ATOM 773 O O . LEU B 1 6 ? -3.834 -2.229 -0.081 1 93.62 6 LEU B O 1
ATOM 777 N N . GLY B 1 7 ? -5.395 -1.354 -1.521 1 93.38 7 GLY B N 1
ATOM 778 C CA . GLY B 1 7 ? -6.223 -0.902 -0.412 1 93.38 7 GLY B CA 1
ATOM 779 C C . GLY B 1 7 ? -6.887 -2.041 0.34 1 93.38 7 GLY B C 1
ATOM 780 O O . GLY B 1 7 ? -8.086 -1.991 0.618 1 93.38 7 GLY B O 1
ATOM 781 N N . SER B 1 8 ? -6.23 -3.115 0.508 1 94.94 8 SER B N 1
ATOM 782 C CA . SER B 1 8 ? -6.621 -4.32 1.231 1 94.94 8 SER B CA 1
ATOM 783 C C . SER B 1 8 ? -5.5 -4.805 2.145 1 94.94 8 SER B C 1
ATOM 785 O O . SER B 1 8 ? -4.406 -5.125 1.676 1 94.94 8 SER B O 1
ATOM 787 N N . PRO B 1 9 ? -5.848 -4.844 3.457 1 96.44 9 PRO B N 1
ATOM 788 C CA . PRO B 1 9 ? -4.797 -5.297 4.375 1 96.44 9 PRO B CA 1
ATOM 789 C C . PRO B 1 9 ? -4.223 -6.656 3.99 1 96.44 9 PRO B C 1
ATOM 791 O O . PRO B 1 9 ? -3.008 -6.859 4.051 1 96.44 9 PRO B O 1
ATOM 794 N N . LEU B 1 10 ? -5.047 -7.516 3.557 1 96.69 10 LEU B N 1
ATOM 795 C CA . LEU B 1 10 ? -4.594 -8.867 3.238 1 96.69 10 LEU B CA 1
ATOM 796 C C . LEU B 1 10 ? -3.68 -8.859 2.016 1 96.69 10 LEU B C 1
ATOM 798 O O . LEU B 1 10 ? -2.697 -9.602 1.966 1 96.69 10 LEU B O 1
ATOM 802 N N . ARG B 1 11 ? -3.941 -8.078 1.088 1 97.75 11 ARG B N 1
ATOM 803 C CA . ARG B 1 11 ? -3.113 -8.039 -0.112 1 97.75 11 ARG B CA 1
ATOM 804 C C . ARG B 1 11 ? -1.737 -7.457 0.192 1 97.75 11 ARG B C 1
ATOM 806 O O . ARG B 1 11 ? -0.735 -7.887 -0.385 1 97.75 11 ARG B O 1
ATOM 813 N N . ILE B 1 12 ? -1.712 -6.551 1.056 1 97.88 12 ILE B N 1
ATOM 814 C CA . ILE B 1 12 ? -0.422 -6.031 1.497 1 97.88 12 ILE B CA 1
ATOM 815 C C . ILE B 1 12 ? 0.345 -7.121 2.242 1 97.88 12 ILE B C 1
ATOM 817 O O . ILE B 1 12 ? 1.543 -7.312 2.018 1 97.88 12 ILE B O 1
ATOM 821 N N . ARG B 1 13 ? -0.342 -7.852 3.053 1 97.75 13 ARG B N 1
ATOM 822 C CA . ARG B 1 13 ? 0.293 -8.945 3.783 1 97.75 13 ARG B CA 1
ATOM 823 C C . ARG B 1 13 ? 0.815 -10.008 2.826 1 97.75 13 ARG B C 1
ATOM 825 O O . ARG B 1 13 ? 1.874 -10.594 3.061 1 97.75 13 ARG B O 1
ATOM 832 N N . ILE B 1 14 ? 0.026 -10.273 1.836 1 98.31 14 ILE B N 1
ATOM 833 C CA . ILE B 1 14 ? 0.45 -11.242 0.833 1 98.31 14 ILE B CA 1
ATOM 834 C C . ILE B 1 14 ? 1.77 -10.797 0.208 1 98.31 14 ILE B C 1
ATOM 836 O O . ILE B 1 14 ? 2.721 -11.57 0.128 1 98.31 14 ILE B O 1
ATOM 840 N N . VAL B 1 15 ? 1.854 -9.562 -0.216 1 98.44 15 VAL B N 1
ATOM 841 C CA . VAL B 1 15 ? 3.047 -9.023 -0.858 1 98.44 15 VAL B CA 1
ATOM 842 C C . VAL B 1 15 ? 4.238 -9.125 0.095 1 98.44 15 VAL B C 1
ATOM 844 O O . VAL B 1 15 ? 5.312 -9.578 -0.294 1 98.44 15 VAL B O 1
ATOM 847 N N . LEU B 1 16 ? 4.012 -8.758 1.354 1 98.25 16 LEU B N 1
ATOM 848 C CA . LEU B 1 16 ? 5.086 -8.773 2.34 1 98.25 16 LEU B CA 1
ATOM 849 C C . LEU B 1 16 ? 5.547 -10.195 2.625 1 98.25 16 LEU B C 1
ATOM 851 O O . LEU B 1 16 ? 6.746 -10.453 2.76 1 98.25 16 LEU B O 1
ATOM 855 N N . THR B 1 17 ? 4.609 -11.125 2.768 1 98.44 17 THR B N 1
ATOM 856 C CA . THR B 1 17 ? 4.93 -12.516 3.055 1 98.44 17 THR B CA 1
ATOM 857 C C . THR B 1 17 ? 5.738 -13.133 1.914 1 98.44 17 THR B C 1
ATOM 859 O O . THR B 1 17 ? 6.746 -13.797 2.15 1 98.44 17 THR B O 1
ATOM 862 N N . LEU B 1 18 ? 5.34 -12.828 0.718 1 98.62 18 LEU B N 1
ATOM 863 C CA . LEU B 1 18 ? 6.035 -13.367 -0.445 1 98.62 18 LEU B CA 1
ATOM 864 C C . LEU B 1 18 ? 7.395 -12.703 -0.619 1 98.62 18 LEU B C 1
ATOM 866 O O . LEU B 1 18 ? 8.336 -13.328 -1.112 1 98.62 18 LEU B O 1
ATOM 870 N N . TRP B 1 19 ? 7.422 -11.445 -0.281 1 98.44 19 TRP B N 1
ATOM 871 C CA . TRP B 1 19 ? 8.711 -10.766 -0.277 1 98.44 19 TRP B CA 1
ATOM 872 C C . TRP B 1 19 ? 9.688 -11.445 0.682 1 98.44 19 TRP B C 1
ATOM 874 O O . TRP B 1 19 ? 10.859 -11.641 0.354 1 98.44 19 TRP B O 1
ATOM 884 N N . ARG B 1 20 ? 9.219 -11.82 1.824 1 97.69 20 ARG B N 1
ATOM 885 C CA . ARG B 1 20 ? 10.031 -12.391 2.896 1 97.69 20 ARG B CA 1
ATOM 886 C C . ARG B 1 20 ? 10.43 -13.828 2.58 1 97.69 20 ARG B C 1
ATOM 888 O O . ARG B 1 20 ? 11.578 -14.219 2.793 1 97.69 20 ARG B O 1
ATOM 895 N N . PHE B 1 21 ? 9.492 -14.617 2.008 1 97.75 21 PHE B N 1
ATOM 896 C CA . PHE B 1 21 ? 9.703 -16.062 1.951 1 97.75 21 PHE B CA 1
ATOM 897 C C . PHE B 1 21 ? 9.914 -16.516 0.514 1 97.75 21 PHE B C 1
ATOM 899 O O . PHE B 1 21 ? 10.289 -17.672 0.274 1 97.75 21 PHE B O 1
ATOM 906 N N . GLY B 1 22 ? 9.672 -15.562 -0.377 1 97.44 22 GLY B N 1
ATOM 907 C CA . GLY B 1 22 ? 9.781 -15.938 -1.776 1 97.44 22 GLY B CA 1
ATOM 908 C C . GLY B 1 22 ? 8.539 -16.625 -2.312 1 97.44 22 GLY B C 1
ATOM 909 O O . GLY B 1 22 ? 7.43 -16.109 -2.156 1 97.44 22 GLY B O 1
ATOM 910 N N . GLU B 1 23 ? 8.688 -17.781 -2.977 1 98.06 23 GLU B N 1
ATOM 911 C CA . GLU B 1 23 ? 7.582 -18.531 -3.547 1 98.06 23 GLU B CA 1
ATOM 912 C C . GLU B 1 23 ? 6.957 -19.469 -2.512 1 98.06 23 GLU B C 1
ATOM 914 O O . GLU B 1 23 ? 7.672 -20.125 -1.751 1 98.06 23 GLU B O 1
ATOM 919 N N . LEU B 1 24 ? 5.648 -19.5 -2.475 1 98.06 24 LEU B N 1
ATOM 920 C CA . LEU B 1 24 ? 4.926 -20.359 -1.55 1 98.06 24 LEU B CA 1
ATOM 921 C C . LEU B 1 24 ? 3.734 -21.016 -2.242 1 98.06 24 LEU B C 1
ATOM 923 O O . LEU B 1 24 ? 3.17 -20.453 -3.184 1 98.06 24 LEU B O 1
ATOM 927 N N . ASN B 1 25 ? 3.375 -22.141 -1.816 1 97.25 25 ASN B N 1
ATOM 928 C CA . ASN B 1 25 ? 2.109 -22.672 -2.311 1 97.25 25 ASN B CA 1
ATOM 929 C C . ASN B 1 25 ? 0.918 -22 -1.626 1 97.25 25 ASN B C 1
ATOM 931 O O . ASN B 1 25 ? 1.026 -21.547 -0.484 1 97.25 25 ASN B O 1
ATOM 935 N N . ALA B 1 26 ? -0.176 -21.906 -2.318 1 97.62 26 ALA B N 1
ATOM 936 C CA . ALA B 1 26 ? -1.353 -21.172 -1.874 1 97.62 26 ALA B CA 1
ATOM 937 C C . ALA B 1 26 ? -1.814 -21.641 -0.5 1 97.62 26 ALA B C 1
ATOM 939 O O . ALA B 1 26 ? -2.242 -20.844 0.332 1 97.62 26 ALA B O 1
ATOM 940 N N . THR B 1 27 ? -1.685 -22.922 -0.227 1 96.62 27 THR B N 1
ATOM 941 C CA . THR B 1 27 ? -2.113 -23.469 1.051 1 96.62 27 THR B CA 1
ATOM 942 C C . THR B 1 27 ? -1.23 -22.969 2.188 1 96.62 27 THR B C 1
ATOM 944 O O . THR B 1 27 ? -1.733 -22.547 3.23 1 96.62 27 THR B O 1
ATOM 947 N N . GLU B 1 28 ? 0.039 -23.031 2.043 1 97.19 28 GLU B N 1
ATOM 948 C CA . GLU B 1 28 ? 0.981 -22.516 3.031 1 97.19 28 GLU B CA 1
ATOM 949 C C . GLU B 1 28 ? 0.806 -21.016 3.23 1 97.19 28 GLU B C 1
ATOM 951 O O . GLU B 1 28 ? 0.879 -20.531 4.355 1 97.19 28 GLU B O 1
ATOM 956 N N . LEU B 1 29 ? 0.659 -20.297 2.156 1 98.12 29 LEU B N 1
ATOM 957 C CA . LEU B 1 29 ? 0.441 -18.859 2.207 1 98.12 29 LEU B CA 1
ATOM 958 C C . LEU B 1 29 ? -0.797 -18.516 3.033 1 98.12 29 LEU B C 1
ATOM 960 O O . LEU B 1 29 ? -0.759 -17.625 3.881 1 98.12 29 LEU B O 1
ATOM 964 N N . ALA B 1 30 ? -1.886 -19.25 2.809 1 98 30 ALA B N 1
ATOM 965 C CA . ALA B 1 30 ? -3.117 -19.047 3.564 1 98 30 ALA B CA 1
ATOM 966 C C . ALA B 1 30 ? -2.891 -19.281 5.055 1 98 30 ALA B C 1
ATOM 968 O O . ALA B 1 30 ? -3.354 -18.484 5.891 1 98 30 ALA B O 1
ATOM 969 N N . LYS B 1 31 ? -2.141 -20.328 5.383 1 97.44 31 LYS B N 1
ATOM 970 C CA . LYS B 1 31 ? -1.832 -20.672 6.77 1 97.44 31 LYS B CA 1
ATOM 971 C C . LYS B 1 31 ? -1.031 -19.547 7.438 1 97.44 31 LYS B C 1
ATOM 973 O O . LYS B 1 31 ? -1.346 -19.141 8.555 1 97.44 31 LYS B O 1
ATOM 978 N N . ARG B 1 32 ? -0.095 -19.062 6.766 1 97 32 ARG B N 1
ATOM 979 C CA . ARG B 1 32 ? 0.779 -18.016 7.305 1 97 32 ARG B CA 1
ATOM 980 C C . ARG B 1 32 ? 0.016 -16.719 7.52 1 97 32 ARG B C 1
ATOM 982 O O . ARG B 1 32 ? 0.325 -15.961 8.438 1 97 32 ARG B O 1
ATOM 989 N N . LEU B 1 33 ? -0.966 -16.469 6.703 1 97.5 33 LEU B N 1
ATOM 990 C CA . LEU B 1 33 ? -1.719 -15.227 6.75 1 97.5 33 LEU B CA 1
ATOM 991 C C . LEU B 1 33 ? -2.932 -15.359 7.664 1 97.5 33 LEU B C 1
ATOM 993 O O . LEU B 1 33 ? -3.592 -14.367 7.977 1 97.5 33 LEU B O 1
ATOM 997 N N . GLY B 1 34 ? -3.182 -16.547 8.062 1 97.44 34 GLY B N 1
ATOM 998 C CA . GLY B 1 34 ? -4.34 -16.781 8.914 1 97.44 34 GLY B CA 1
ATOM 999 C C . GLY B 1 34 ? -5.656 -16.531 8.203 1 97.44 34 GLY B C 1
ATOM 1000 O O . GLY B 1 34 ? -6.578 -15.953 8.789 1 97.44 34 GLY B O 1
ATOM 1001 N N . THR B 1 35 ? -5.742 -16.844 6.973 1 97.06 35 THR B N 1
ATOM 1002 C CA . THR B 1 35 ? -6.953 -16.688 6.172 1 97.06 35 THR B CA 1
ATOM 1003 C C . THR B 1 35 ? -7.367 -18.016 5.539 1 97.06 35 THR B C 1
ATOM 1005 O O . THR B 1 35 ? -6.668 -19.016 5.676 1 97.06 35 THR B O 1
ATOM 1008 N N . ASN B 1 36 ? -8.5 -18.031 4.934 1 96.12 36 ASN B N 1
ATOM 1009 C CA . ASN B 1 36 ? -8.922 -19.25 4.254 1 96.12 36 ASN B CA 1
ATOM 1010 C C . ASN B 1 36 ? -8.562 -19.219 2.773 1 96.12 36 ASN B C 1
ATOM 1012 O O . ASN B 1 36 ? -8.25 -18.156 2.227 1 96.12 36 ASN B O 1
ATOM 1016 N N . TYR B 1 37 ? -8.57 -20.375 2.234 1 95.44 37 TYR B N 1
ATOM 1017 C CA . TYR B 1 37 ? -8.117 -20.562 0.863 1 95.44 37 TYR B CA 1
ATOM 1018 C C . TYR B 1 37 ? -8.977 -19.781 -0.115 1 95.44 37 TYR B C 1
ATOM 1020 O O . TYR B 1 37 ? -8.461 -19.172 -1.061 1 95.44 37 TYR B O 1
ATOM 1028 N N . ARG B 1 38 ? -10.188 -19.797 0.071 1 95.75 38 ARG B N 1
ATOM 1029 C CA . ARG B 1 38 ? -11.102 -19.094 -0.827 1 95.75 38 ARG B CA 1
ATOM 1030 C C . ARG B 1 38 ? -10.805 -17.609 -0.848 1 95.75 38 ARG B C 1
ATOM 1032 O O . ARG B 1 38 ? -10.727 -17 -1.917 1 95.75 38 ARG B O 1
ATOM 1039 N N . GLN B 1 39 ? -10.641 -16.969 0.329 1 96.06 39 GLN B N 1
ATOM 1040 C CA . GLN B 1 39 ? -10.344 -15.547 0.436 1 96.06 39 GLN B CA 1
ATOM 1041 C C . GLN B 1 39 ? -8.977 -15.219 -0.162 1 96.06 39 GLN B C 1
ATOM 1043 O O . GLN B 1 39 ? -8.828 -14.211 -0.851 1 96.06 39 GLN B O 1
ATOM 1048 N N . LEU B 1 40 ? -8.094 -16.078 0.123 1 97.81 40 LEU B N 1
ATOM 1049 C CA . LEU B 1 40 ? -6.746 -15.875 -0.393 1 97.81 40 LEU B CA 1
ATOM 1050 C C . LEU B 1 40 ? -6.738 -15.898 -1.918 1 97.81 40 LEU B C 1
ATOM 1052 O O . LEU B 1 40 ? -6.102 -15.055 -2.555 1 97.81 40 LEU B O 1
ATOM 1056 N N . THR B 1 41 ? -7.355 -16.859 -2.494 1 96.25 41 THR B N 1
ATOM 1057 C CA . THR B 1 41 ? -7.352 -17.047 -3.939 1 96.25 41 THR B CA 1
ATOM 1058 C C . THR B 1 41 ? -7.93 -15.836 -4.648 1 96.25 41 THR B C 1
ATOM 1060 O O . THR B 1 41 ? -7.418 -15.414 -5.688 1 96.25 41 THR B O 1
ATOM 1063 N N . ALA B 1 42 ? -9.016 -15.312 -4.148 1 96.94 42 ALA B N 1
ATOM 1064 C CA . ALA B 1 42 ? -9.609 -14.117 -4.734 1 96.94 42 ALA B CA 1
ATOM 1065 C C . ALA B 1 42 ? -8.609 -12.969 -4.777 1 96.94 42 ALA B C 1
ATOM 1067 O O . ALA B 1 42 ? -8.539 -12.234 -5.766 1 96.94 42 ALA B O 1
ATOM 1068 N N . HIS B 1 43 ? -7.871 -12.773 -3.734 1 97.75 43 HIS B N 1
ATOM 1069 C CA . HIS B 1 43 ? -6.875 -11.711 -3.664 1 97.75 43 HIS B CA 1
ATOM 1070 C C . HIS B 1 43 ? -5.703 -11.992 -4.598 1 97.75 43 HIS B C 1
ATOM 1072 O O . HIS B 1 43 ? -5.164 -11.078 -5.223 1 97.75 43 HIS B O 1
ATOM 1078 N N . ILE B 1 44 ? -5.32 -13.258 -4.664 1 97.94 44 ILE B N 1
ATOM 1079 C CA . ILE B 1 44 ? -4.242 -13.656 -5.559 1 97.94 44 ILE B CA 1
ATOM 1080 C C . ILE B 1 44 ? -4.629 -13.359 -7.004 1 97.94 44 ILE B C 1
ATOM 1082 O O . ILE B 1 44 ? -3.812 -12.859 -7.785 1 97.94 44 ILE B O 1
ATOM 1086 N N . LYS B 1 45 ? -5.863 -13.688 -7.316 1 97.25 45 LYS B N 1
ATOM 1087 C CA . LYS B 1 45 ? -6.34 -13.406 -8.672 1 97.25 45 LYS B CA 1
ATOM 1088 C C . LYS B 1 45 ? -6.234 -11.922 -9 1 97.25 45 LYS B C 1
ATOM 1090 O O . LYS B 1 45 ? -5.742 -11.547 -10.062 1 97.25 45 LYS B O 1
ATOM 1095 N N . THR B 1 46 ? -6.68 -11.094 -8.148 1 96.69 46 THR B N 1
ATOM 1096 C CA . THR B 1 46 ? -6.617 -9.648 -8.336 1 96.69 46 THR B CA 1
ATOM 1097 C C . THR B 1 46 ? -5.168 -9.188 -8.508 1 96.69 46 THR B C 1
ATOM 1099 O O . THR B 1 46 ? -4.863 -8.414 -9.414 1 96.69 46 THR B O 1
ATOM 1102 N N . LEU B 1 47 ? -4.277 -9.641 -7.633 1 97.88 47 LEU B N 1
ATOM 1103 C CA . LEU B 1 47 ? -2.871 -9.266 -7.676 1 97.88 47 LEU B CA 1
ATOM 1104 C C . LEU B 1 47 ? -2.215 -9.758 -8.961 1 97.88 47 LEU B C 1
ATOM 1106 O O . LEU B 1 47 ? -1.392 -9.055 -9.555 1 97.88 47 LEU B O 1
ATOM 1110 N N . ALA B 1 48 ? -2.609 -10.977 -9.359 1 97.25 48 ALA B N 1
ATOM 1111 C CA . ALA B 1 48 ? -2.049 -11.57 -10.57 1 97.25 48 ALA B CA 1
ATOM 1112 C C . ALA B 1 48 ? -2.512 -10.812 -11.812 1 97.25 48 ALA B C 1
ATOM 1114 O O . ALA B 1 48 ? -1.713 -10.531 -12.703 1 97.25 48 ALA B O 1
ATOM 1115 N N . GLU B 1 49 ? -3.762 -10.484 -11.875 1 96 49 GLU B N 1
ATOM 1116 C CA . GLU B 1 49 ? -4.336 -9.766 -13.008 1 96 49 GLU B CA 1
ATOM 1117 C C . GLU B 1 49 ? -3.695 -8.3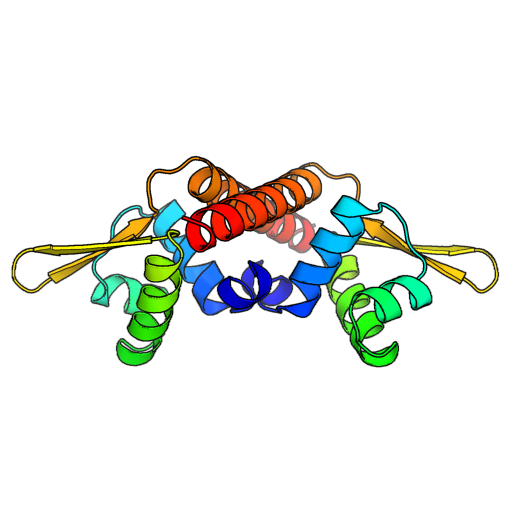91 -13.172 1 96 49 GLU B C 1
ATOM 1119 O O . GLU B 1 49 ? -3.65 -7.852 -14.273 1 96 49 GLU B O 1
ATOM 1124 N N . ASN B 1 50 ? -3.17 -7.898 -12.086 1 95.94 50 ASN B N 1
ATOM 1125 C CA . ASN B 1 50 ? -2.578 -6.566 -12.125 1 95.94 50 ASN B CA 1
ATOM 1126 C C . ASN B 1 50 ? -1.054 -6.629 -12.109 1 95.94 50 ASN B C 1
ATOM 1128 O O . ASN B 1 50 ? -0.388 -5.629 -11.844 1 95.94 50 ASN B O 1
ATOM 1132 N N . GLY B 1 51 ? -0.53 -7.781 -12.258 1 96.19 51 GLY B N 1
ATOM 1133 C CA . GLY B 1 51 ? 0.89 -7.949 -12.523 1 96.19 51 GLY B CA 1
ATOM 1134 C C . GLY B 1 51 ? 1.743 -7.875 -11.266 1 96.19 51 GLY B C 1
ATOM 1135 O O . GLY B 1 51 ? 2.939 -7.582 -11.344 1 96.19 51 GLY B O 1
ATOM 1136 N N . ILE B 1 52 ? 1.229 -8.133 -10.156 1 98.06 52 ILE B N 1
ATOM 1137 C CA . ILE B 1 52 ? 1.965 -8.023 -8.906 1 98.06 52 ILE B CA 1
ATOM 1138 C C . ILE B 1 52 ? 2.508 -9.391 -8.5 1 98.06 52 ILE B C 1
ATOM 1140 O O . ILE B 1 52 ? 3.66 -9.516 -8.086 1 98.06 52 ILE B O 1
ATOM 1144 N N . VAL B 1 53 ? 1.664 -10.414 -8.688 1 98.56 53 VAL B N 1
ATOM 1145 C CA . VAL B 1 53 ? 2.119 -11.773 -8.406 1 98.56 53 VAL B CA 1
ATOM 1146 C C . VAL B 1 53 ? 1.952 -12.641 -9.648 1 98.56 53 VAL B C 1
ATOM 1148 O O . VAL B 1 53 ? 1.284 -12.25 -10.609 1 98.56 53 VAL B O 1
ATOM 1151 N N . GLU B 1 54 ? 2.574 -13.6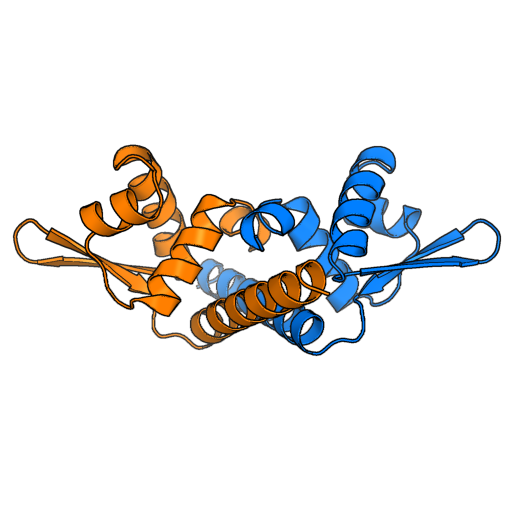8 -9.633 1 98.31 54 GLU B N 1
ATOM 1152 C CA . GLU B 1 54 ? 2.355 -14.727 -10.633 1 98.31 54 GLU B CA 1
ATOM 1153 C C . GLU B 1 54 ? 2.068 -16.062 -9.969 1 98.31 54 GLU B C 1
ATOM 1155 O O . GLU B 1 54 ? 2.537 -16.328 -8.859 1 98.31 54 GLU B O 1
ATOM 1160 N N . GLU B 1 55 ? 1.278 -16.797 -10.633 1 96.69 55 GLU B N 1
ATOM 1161 C CA . GLU B 1 55 ? 0.867 -18.094 -10.133 1 96.69 55 GLU B CA 1
ATOM 1162 C C . GLU B 1 55 ? 1.19 -19.203 -11.148 1 96.69 55 GLU B C 1
ATOM 1164 O O . GLU B 1 55 ? 1.055 -19 -12.352 1 96.69 55 GLU B O 1
ATOM 1169 N N . ARG B 1 56 ? 1.685 -20.281 -10.641 1 95.31 56 ARG B N 1
ATOM 1170 C CA . ARG B 1 56 ? 1.907 -21.453 -11.484 1 95.31 56 ARG B CA 1
ATOM 1171 C C . ARG B 1 56 ? 1.509 -22.734 -10.758 1 95.31 56 ARG B C 1
ATOM 1173 O O . ARG B 1 56 ? 1.517 -22.781 -9.523 1 95.31 56 ARG B O 1
ATOM 1180 N N . ARG B 1 57 ? 1.138 -23.656 -11.547 1 95 57 ARG B N 1
ATOM 1181 C CA . ARG B 1 57 ? 0.735 -24.938 -10.992 1 95 57 ARG B CA 1
ATOM 1182 C C . ARG B 1 57 ? 1.792 -26 -11.258 1 95 57 ARG B C 1
ATOM 1184 O O . ARG B 1 57 ? 2.279 -26.141 -12.383 1 95 57 ARG B O 1
ATOM 1191 N N . ILE B 1 58 ? 2.25 -26.703 -10.281 1 94.25 58 ILE B N 1
ATOM 1192 C CA . ILE B 1 58 ? 3.1 -27.875 -10.375 1 94.25 58 ILE B CA 1
ATOM 1193 C C . ILE B 1 58 ? 2.41 -29.078 -9.711 1 94.25 58 ILE B C 1
ATOM 1195 O O . ILE B 1 58 ? 2.322 -29.141 -8.484 1 94.25 58 ILE B O 1
ATOM 1199 N N . GLY B 1 59 ? 2.08 -30.016 -10.57 1 95.81 59 GLY B N 1
ATOM 1200 C CA . GLY B 1 59 ? 1.24 -31.062 -10.031 1 95.81 59 GLY B CA 1
ATOM 1201 C C . GLY B 1 59 ? -0.05 -30.547 -9.422 1 95.81 59 GLY B C 1
ATOM 1202 O O . GLY B 1 59 ? -0.817 -29.844 -10.086 1 95.81 59 GLY B O 1
ATOM 1203 N N . ARG B 1 60 ? -0.285 -30.75 -8.133 1 93.31 60 ARG B N 1
ATOM 1204 C CA . ARG B 1 60 ? -1.5 -30.312 -7.461 1 93.31 60 ARG B CA 1
ATOM 1205 C C . ARG B 1 60 ? -1.259 -29 -6.707 1 93.31 60 ARG B C 1
ATOM 1207 O O . ARG B 1 60 ? -2.193 -28.406 -6.16 1 93.31 60 ARG B O 1
ATOM 1214 N N . ALA B 1 61 ? -0.093 -28.578 -6.695 1 94.75 61 ALA B N 1
ATOM 1215 C CA . ALA B 1 61 ? 0.265 -27.422 -5.887 1 94.75 61 ALA B CA 1
ATOM 1216 C C . ALA B 1 61 ? 0.144 -26.141 -6.699 1 94.75 61 ALA B C 1
ATOM 1218 O O . ALA B 1 61 ? 0.568 -26.078 -7.855 1 94.75 61 ALA B O 1
ATOM 1219 N N . ARG B 1 62 ? -0.508 -25.125 -6.117 1 97.25 62 ARG B N 1
ATOM 1220 C CA . ARG B 1 62 ? -0.559 -23.781 -6.676 1 97.25 62 ARG B CA 1
ATOM 1221 C C . ARG B 1 62 ? 0.507 -22.891 -6.051 1 97.25 62 ARG B C 1
ATOM 1223 O O . ARG B 1 62 ? 0.389 -22.484 -4.887 1 97.25 62 ARG B O 1
ATOM 1230 N N . LEU B 1 63 ? 1.491 -22.594 -6.871 1 98.25 63 LEU B N 1
ATOM 1231 C CA . LEU B 1 63 ? 2.609 -21.812 -6.367 1 98.25 63 LEU B CA 1
ATOM 1232 C C . LEU B 1 63 ? 2.436 -20.328 -6.719 1 98.25 63 LEU B C 1
ATOM 1234 O O . LEU B 1 63 ? 1.999 -20 -7.824 1 98.25 63 LEU B O 1
ATOM 1238 N N . VAL B 1 64 ? 2.809 -19.516 -5.734 1 98.69 64 VAL B N 1
ATOM 1239 C CA . VAL B 1 64 ? 2.635 -18.078 -5.914 1 98.69 64 VAL B CA 1
ATOM 1240 C C . VAL B 1 64 ? 3.922 -17.359 -5.535 1 98.69 64 VAL B C 1
ATOM 1242 O O . VAL B 1 64 ? 4.562 -17.688 -4.535 1 98.69 64 VAL B O 1
ATOM 1245 N N . LYS B 1 65 ? 4.332 -16.375 -6.297 1 98.75 65 LYS B N 1
ATOM 1246 C CA . LYS B 1 65 ? 5.465 -15.508 -5.992 1 98.75 65 LYS B CA 1
ATOM 1247 C C . LYS B 1 65 ? 5.25 -14.102 -6.539 1 98.75 65 LYS B C 1
ATOM 1249 O O . LYS B 1 65 ? 4.344 -13.875 -7.344 1 98.75 65 LYS B O 1
ATOM 1254 N N . LEU B 1 66 ? 6.039 -13.211 -6.078 1 98.81 66 LEU B N 1
ATOM 1255 C CA . LEU B 1 66 ? 6.004 -11.875 -6.656 1 98.81 66 LEU B CA 1
ATOM 1256 C C . LEU B 1 66 ? 6.531 -11.883 -8.086 1 98.81 66 LEU B C 1
ATOM 1258 O O . LEU B 1 66 ? 7.492 -12.594 -8.391 1 98.81 66 LEU B O 1
ATOM 1262 N N . ARG B 1 67 ? 5.863 -11.102 -8.922 1 98.38 67 ARG B N 1
ATOM 1263 C CA . ARG B 1 67 ? 6.438 -10.93 -10.25 1 98.38 67 ARG B CA 1
ATOM 1264 C C . ARG B 1 67 ? 7.801 -10.25 -10.18 1 98.38 67 ARG B C 1
ATOM 1266 O O . ARG B 1 67 ? 8.023 -9.398 -9.32 1 98.38 67 ARG B O 1
ATOM 1273 N N . ASN B 1 68 ? 8.617 -10.68 -11.125 1 97.19 68 ASN B N 1
ATOM 1274 C CA . ASN B 1 68 ? 9.961 -10.109 -11.18 1 97.19 68 ASN B CA 1
ATOM 1275 C C . ASN B 1 68 ? 10.008 -8.875 -12.078 1 97.19 68 ASN B C 1
ATOM 1277 O O . ASN B 1 68 ? 10.656 -8.883 -13.125 1 97.19 68 ASN B O 1
ATOM 1281 N N . THR B 1 69 ? 9.367 -7.855 -11.727 1 97.31 69 THR B N 1
ATOM 1282 C CA . THR B 1 69 ? 9.375 -6.578 -12.43 1 97.31 69 THR B CA 1
ATOM 1283 C C . THR B 1 69 ? 9.867 -5.457 -11.516 1 97.31 69 THR B C 1
ATOM 1285 O O . THR B 1 69 ? 9.836 -5.594 -10.289 1 97.31 69 THR B O 1
ATOM 1288 N N . GLY B 1 70 ? 10.281 -4.391 -12.094 1 96.81 70 GLY B N 1
ATOM 1289 C CA . GLY B 1 70 ? 10.859 -3.289 -11.336 1 96.81 70 GLY B CA 1
ATOM 1290 C C . GLY B 1 70 ? 9.898 -2.676 -10.344 1 96.81 70 GLY B C 1
ATOM 1291 O O . GLY B 1 70 ? 10.25 -2.438 -9.188 1 96.81 70 GLY B O 1
ATOM 1292 N N . PHE B 1 71 ? 8.688 -2.457 -10.797 1 97 71 PHE B N 1
ATOM 1293 C CA . PHE B 1 71 ? 7.773 -1.752 -9.906 1 97 71 PHE B CA 1
ATOM 1294 C C . PHE B 1 71 ? 7.324 -2.652 -8.766 1 97 71 PHE B C 1
ATOM 1296 O O . PHE B 1 71 ? 7.07 -2.178 -7.656 1 97 71 PHE B O 1
ATOM 1303 N N . VAL B 1 72 ? 7.234 -3.975 -8.984 1 98.38 72 VAL B N 1
ATOM 1304 C CA . VAL B 1 72 ? 6.84 -4.902 -7.934 1 98.38 72 VAL B CA 1
ATOM 1305 C C . VAL B 1 72 ? 7.938 -4.988 -6.875 1 98.38 72 VAL B C 1
ATOM 1307 O O . VAL B 1 72 ? 7.656 -4.992 -5.676 1 98.38 72 VAL B O 1
ATOM 1310 N N . GLU B 1 73 ? 9.164 -5.09 -7.352 1 98.38 73 GLU B N 1
ATOM 1311 C CA . GLU B 1 73 ? 10.289 -5.105 -6.426 1 98.38 73 GLU B CA 1
ATOM 1312 C C . GLU B 1 73 ? 10.328 -3.836 -5.582 1 98.38 73 GLU B C 1
ATOM 1314 O O . GLU B 1 73 ? 10.555 -3.896 -4.371 1 98.38 73 GLU B O 1
ATOM 1319 N N . ALA B 1 74 ? 10.188 -2.703 -6.254 1 98.19 74 ALA B N 1
ATOM 1320 C CA . ALA B 1 74 ? 10.188 -1.421 -5.555 1 98.19 74 ALA B CA 1
ATOM 1321 C C . ALA B 1 74 ? 9.055 -1.351 -4.535 1 98.19 74 ALA B C 1
ATOM 1323 O O . ALA B 1 74 ? 9.25 -0.873 -3.416 1 98.19 74 ALA B O 1
ATOM 1324 N N . LEU B 1 75 ? 7.941 -1.832 -4.93 1 98.12 75 LEU B N 1
ATOM 1325 C CA . LEU B 1 75 ? 6.762 -1.817 -4.07 1 98.12 75 LEU B CA 1
ATOM 1326 C C . LEU B 1 75 ? 6.977 -2.689 -2.838 1 98.12 75 LEU B C 1
ATOM 1328 O O . LEU B 1 75 ? 6.742 -2.248 -1.711 1 98.12 75 LEU B O 1
ATOM 1332 N N . ALA B 1 76 ? 7.398 -3.908 -3.041 1 98.62 76 ALA B N 1
ATOM 1333 C CA . ALA B 1 76 ? 7.617 -4.844 -1.94 1 98.62 76 ALA B CA 1
ATOM 1334 C C . ALA B 1 76 ? 8.688 -4.324 -0.987 1 98.62 76 ALA B C 1
ATOM 1336 O O . ALA B 1 76 ? 8.539 -4.414 0.234 1 98.6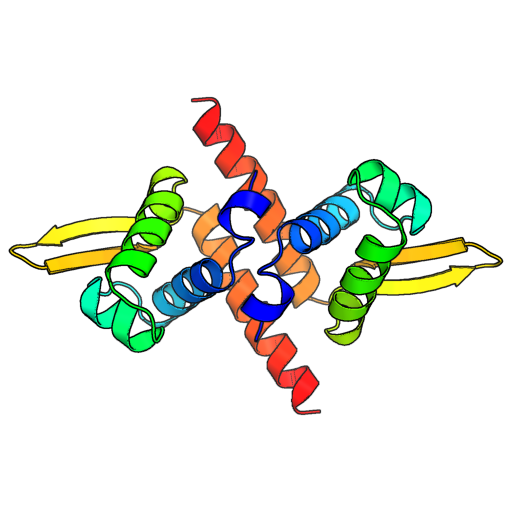2 76 ALA B O 1
ATOM 1337 N N . LYS B 1 77 ? 9.703 -3.797 -1.545 1 98.44 77 LYS B N 1
ATOM 1338 C CA . LYS B 1 77 ? 10.797 -3.252 -0.739 1 98.44 77 LYS B CA 1
ATOM 1339 C C . LYS B 1 77 ? 10.312 -2.074 0.106 1 98.44 77 LYS B C 1
ATOM 1341 O O . LYS B 1 77 ? 10.656 -1.973 1.286 1 98.44 77 LYS B O 1
ATOM 1346 N N . ALA B 1 78 ? 9.609 -1.194 -0.497 1 98.19 78 ALA B N 1
ATOM 1347 C CA . ALA B 1 78 ? 9.109 -0.017 0.21 1 98.19 78 ALA B CA 1
ATOM 1348 C C . ALA B 1 78 ? 8.172 -0.415 1.345 1 98.19 78 ALA B C 1
ATOM 1350 O O . ALA B 1 78 ? 8.211 0.169 2.43 1 98.19 78 ALA B O 1
ATOM 1351 N N . LEU B 1 79 ? 7.305 -1.335 1.069 1 98.12 79 LEU B N 1
ATOM 1352 C CA . LEU B 1 79 ? 6.395 -1.815 2.107 1 98.12 79 LEU B CA 1
ATOM 1353 C C . LEU B 1 79 ? 7.172 -2.438 3.262 1 98.12 79 LEU B C 1
ATOM 1355 O O . LEU B 1 79 ? 6.84 -2.221 4.43 1 98.12 79 LEU B O 1
ATOM 1359 N N . ALA B 1 80 ? 8.156 -3.223 2.951 1 98.06 80 ALA B N 1
ATOM 1360 C CA . ALA B 1 80 ? 8.992 -3.857 3.971 1 98.06 80 ALA B CA 1
ATOM 1361 C C . ALA B 1 80 ? 9.719 -2.812 4.809 1 98.06 80 ALA B C 1
ATOM 1363 O O . ALA B 1 80 ? 9.812 -2.945 6.031 1 98.06 80 ALA B O 1
ATOM 1364 N N . GLU B 1 81 ? 10.227 -1.845 4.129 1 97.25 81 GLU B N 1
ATOM 1365 C CA . GLU B 1 81 ? 10.914 -0.771 4.844 1 97.25 81 GLU B CA 1
ATOM 1366 C C . GLU B 1 81 ? 9.953 -0.011 5.75 1 97.25 81 GLU B C 1
ATOM 1368 O O . GLU B 1 81 ? 10.312 0.379 6.863 1 97.25 81 GLU B O 1
ATOM 1373 N N . ALA B 1 82 ? 8.797 0.249 5.199 1 97 82 ALA B N 1
ATOM 1374 C CA . ALA B 1 82 ? 7.785 0.926 6.008 1 97 82 ALA B CA 1
ATOM 1375 C C . ALA B 1 82 ? 7.43 0.106 7.242 1 97 82 ALA B C 1
ATOM 1377 O O . ALA B 1 82 ? 7.281 0.653 8.336 1 97 82 ALA B O 1
ATOM 1378 N N . GLU B 1 83 ? 7.23 -1.151 7.074 1 96.31 83 GLU B N 1
ATOM 1379 C CA . GLU B 1 83 ? 6.941 -2.051 8.188 1 96.31 83 GLU B CA 1
ATOM 1380 C C . GLU B 1 83 ? 8.023 -1.965 9.258 1 96.31 83 GLU B C 1
ATOM 1382 O O . GLU B 1 83 ? 7.715 -1.863 10.453 1 96.31 83 GLU B O 1
ATOM 1387 N N . GLU B 1 84 ? 9.234 -2 8.844 1 95.75 84 GLU B N 1
ATOM 1388 C CA . GLU B 1 84 ? 10.359 -1.933 9.773 1 95.75 84 GLU B CA 1
ATOM 1389 C C . GLU B 1 84 ? 10.398 -0.588 10.492 1 95.75 84 GLU B C 1
ATOM 1391 O O . GLU B 1 84 ? 10.656 -0.53 11.695 1 95.75 84 GLU B O 1
ATOM 1396 N N . ALA B 1 85 ? 10.164 0.456 9.742 1 94.81 85 ALA B N 1
ATOM 1397 C CA . ALA B 1 85 ? 10.203 1.797 10.32 1 94.81 85 ALA B CA 1
ATOM 1398 C C . ALA B 1 85 ? 9.094 1.979 11.344 1 94.81 85 ALA B C 1
ATOM 1400 O O . ALA B 1 85 ? 9.312 2.578 12.406 1 94.81 85 ALA B O 1
ATOM 1401 N N . LEU B 1 86 ? 7.926 1.473 11.016 1 93.38 86 LEU B N 1
ATOM 1402 C CA . LEU B 1 86 ? 6.785 1.614 11.914 1 93.38 86 LEU B CA 1
ATOM 1403 C C . LEU B 1 86 ? 6.992 0.805 13.188 1 93.38 86 LEU B C 1
ATOM 1405 O O . LEU B 1 86 ? 6.582 1.229 14.273 1 93.38 86 LEU B O 1
ATOM 1409 N N . LEU B 1 87 ? 7.59 -0.336 13.078 1 90.38 87 LEU B N 1
ATOM 1410 C CA . LEU B 1 87 ? 7.902 -1.17 14.234 1 90.38 87 LEU B CA 1
ATOM 1411 C C . LEU B 1 87 ? 8.914 -0.479 15.148 1 90.38 87 LEU B C 1
ATOM 1413 O O . LEU B 1 87 ? 8.805 -0.565 16.375 1 90.38 87 LEU B O 1
ATOM 1417 N N . ARG B 1 88 ? 9.828 0.203 14.539 1 89.19 88 ARG B N 1
ATOM 1418 C CA . ARG B 1 88 ? 10.844 0.915 15.312 1 89.19 88 ARG B CA 1
ATOM 1419 C C . ARG B 1 88 ? 10.234 2.102 16.047 1 89.19 88 ARG B C 1
ATOM 1421 O O . ARG B 1 88 ? 10.648 2.416 17.172 1 89.19 88 ARG B O 1
ATOM 1428 N N . ARG B 1 89 ? 9.266 2.723 15.453 1 83.12 89 ARG B N 1
ATOM 1429 C CA . ARG B 1 89 ? 8.594 3.861 16.078 1 83.12 89 ARG B CA 1
ATOM 1430 C C . ARG B 1 89 ? 7.734 3.418 17.25 1 83.12 89 ARG B C 1
ATOM 1432 O O . ARG B 1 89 ? 7.625 4.129 18.25 1 83.12 89 ARG B O 1
ATOM 1439 N N . ALA B 1 90 ? 7.164 2.307 17.078 1 82.31 90 ALA B N 1
ATOM 1440 C CA . ALA B 1 90 ? 6.312 1.773 18.125 1 82.31 90 ALA B CA 1
ATOM 1441 C C . ALA B 1 90 ? 7.145 1.292 19.312 1 82.31 90 ALA B C 1
ATOM 1443 O O . ALA B 1 90 ? 6.676 1.312 20.453 1 82.31 90 ALA B O 1
ATOM 1444 N N . SER B 1 91 ? 8.352 0.9 19 1 77.56 91 SER B N 1
ATOM 1445 C CA . SER B 1 91 ? 9.211 0.371 20.047 1 77.56 91 SER B CA 1
ATOM 1446 C C . SER B 1 91 ? 9.938 1.491 20.781 1 77.56 91 SER B C 1
ATOM 1448 O O . SER B 1 91 ? 10.469 1.284 21.875 1 77.56 91 SER B O 1
ATOM 1450 N N . ALA B 1 92 ? 9.938 2.725 20.297 1 68.88 92 ALA B N 1
ATOM 1451 C CA . ALA B 1 92 ? 10.617 3.828 20.969 1 68.88 92 ALA B CA 1
ATOM 1452 C C . ALA B 1 92 ? 9.688 4.508 21.969 1 68.88 92 ALA B C 1
ATOM 1454 O O . ALA B 1 92 ? 8.469 4.465 21.828 1 68.88 92 ALA B O 1
#

InterPro domains:
  IPR001845 HTH ArsR-type DNA-binding domain [PS50987] (1-86)
  IPR001845 HTH ArsR-type DNA-binding domain [SM00418] (3-80)
  IPR011991 ArsR-like helix-turn-helix domain [cd00090] (5-72)
  IPR036388 Winged helix-like DNA-binding domain superfamily [G3DSA:1.10.10.10] (4-91)
  IPR036390 Winged helix DNA-binding domain superfamily [SSF46785] (5-82)

Sequence (184 aa):
MIELILGSPLRIRIVLTLWRFGELNATELAKRLGTNYRQLTAHIKTLAENGIVEERRIGRARLVKLRNTGFVEALAKALAEAEEALLRRASAMIELILGSPLRIRIVLTLWRFGELNATELAKRLGTNYRQLTAHIKTLAENGIVEERRIGRARLVKLRNTGFVEALAKALAEAEEALLRRASA

pLDDT: mean 95.76, std 4.61, range [68.88, 98.81]

Organism: Pyrobaculum neutrophilum (strain DSM 2338 / JCM 9278 / NBRC 100436 / V24Sta) (NCBI:txid444157)

Foldseek 3Di:
DVCVLPVDPLLLVLLQVCVVPPKDWLVVSCVVSVHDSVVSVVSQVSCVVVQQKDWDDDPHTIMIHGHPDDVNVVVNVVSVVVVVVVVVVVVD/DVCVLPVDPLLLVLLQVCVVPPKDWLVVSCVVSVHDSVVSVVSQVSCVVVQQ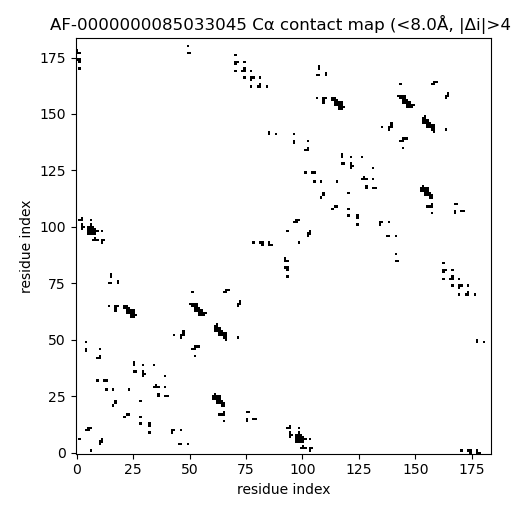KDWDDDPNTIMIHGHPDDVNVVVNVVSVVVVVVVVVVVVD